Protein AF-A0ABD0VY42-F1 (afdb_monomer_lite)

Radius of gyration: 68.88 Å; chains: 1; bounding box: 170×62×160 Å

Organism: Umbra pygmaea (NCBI:txid75934)

Structure (mmCIF, N/CA/C/O backbone):
data_AF-A0ABD0VY42-F1
#
_entry.id   AF-A0ABD0VY42-F1
#
loop_
_atom_site.group_PDB
_atom_site.id
_atom_site.type_symbol
_atom_site.label_atom_id
_atom_site.label_alt_id
_atom_site.label_comp_id
_atom_site.label_asym_id
_atom_site.label_entity_id
_atom_site.label_seq_id
_atom_site.pdbx_PDB_ins_code
_atom_site.Cartn_x
_atom_site.Cartn_y
_atom_site.Cartn_z
_atom_site.occupancy
_atom_site.B_iso_or_equiv
_atom_site.auth_seq_id
_atom_site.auth_comp_id
_atom_site.auth_asym_id
_atom_site.auth_atom_id
_atom_site.pdbx_PDB_model_num
ATOM 1 N N . MET A 1 1 ? 41.002 2.465 -49.676 1.00 71.06 1 MET A N 1
ATOM 2 C CA . MET A 1 1 ? 42.069 1.548 -50.159 1.00 71.06 1 MET A CA 1
ATOM 3 C C . MET A 1 1 ? 42.309 1.620 -51.666 1.00 71.06 1 MET A C 1
ATOM 5 O O . MET A 1 1 ? 43.438 1.897 -52.040 1.00 71.06 1 MET A O 1
ATOM 9 N N . LYS A 1 2 ? 41.301 1.443 -52.540 1.00 85.81 2 LYS A N 1
ATOM 10 C CA . LYS A 1 2 ? 41.500 1.544 -54.007 1.00 85.81 2 LYS A CA 1
ATOM 11 C C . LYS A 1 2 ? 42.088 2.898 -54.459 1.00 85.81 2 LYS A C 1
ATOM 13 O O . LYS A 1 2 ? 43.056 2.900 -55.206 1.00 85.81 2 LYS A O 1
ATOM 18 N N . LEU A 1 3 ? 41.594 4.008 -53.904 1.00 87.06 3 LEU A N 1
ATOM 19 C CA . LEU A 1 3 ? 42.090 5.372 -54.175 1.00 87.06 3 LEU A CA 1
ATOM 20 C C . LEU A 1 3 ? 43.563 5.592 -53.782 1.00 87.06 3 LEU A C 1
ATOM 22 O O . LEU A 1 3 ? 44.311 6.233 -54.508 1.00 87.06 3 LEU A O 1
ATOM 26 N N . LEU A 1 4 ? 44.017 5.014 -52.664 1.00 86.88 4 LEU A N 1
ATOM 27 C CA . LEU A 1 4 ? 45.419 5.132 -52.236 1.00 86.88 4 LEU A CA 1
ATOM 28 C C . LEU A 1 4 ? 46.366 4.392 -53.194 1.00 86.88 4 LEU A C 1
ATOM 30 O O . LEU A 1 4 ? 47.463 4.870 -53.477 1.00 86.88 4 LEU A O 1
ATOM 34 N N . ASN A 1 5 ? 45.924 3.253 -53.733 1.00 91.12 5 ASN A N 1
ATOM 35 C CA . ASN A 1 5 ? 46.685 2.496 -54.729 1.00 91.12 5 ASN A CA 1
ATOM 36 C C . ASN A 1 5 ? 46.767 3.240 -56.072 1.00 91.12 5 ASN A C 1
ATOM 38 O O . ASN A 1 5 ? 47.802 3.212 -56.742 1.00 91.12 5 ASN A O 1
ATOM 42 N N . GLU A 1 6 ? 45.689 3.921 -56.458 1.00 93.88 6 GLU A N 1
ATOM 43 C CA . GLU A 1 6 ? 45.649 4.781 -57.641 1.00 93.88 6 GLU A CA 1
ATOM 44 C C . GLU A 1 6 ? 46.608 5.969 -57.492 1.00 93.88 6 GLU A C 1
ATOM 46 O O . GLU A 1 6 ? 47.486 6.158 -58.337 1.00 93.88 6 GLU A O 1
ATOM 51 N N . LEU A 1 7 ? 46.547 6.679 -56.359 1.00 94.75 7 LEU A N 1
AT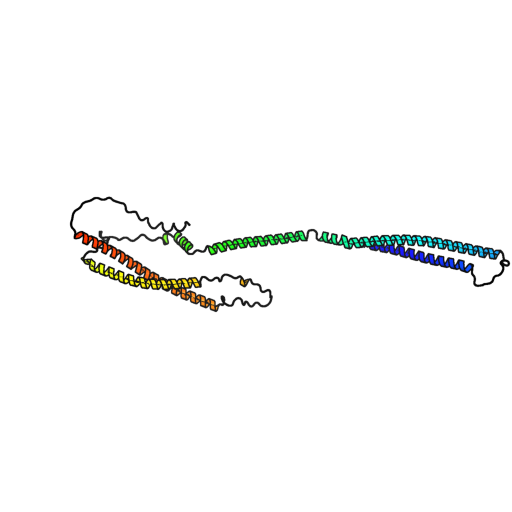OM 52 C CA . LEU A 1 7 ? 47.458 7.780 -56.043 1.00 94.75 7 LEU A CA 1
ATOM 53 C C . LEU A 1 7 ? 48.928 7.343 -56.096 1.00 94.75 7 LEU A C 1
ATOM 55 O O . LEU A 1 7 ? 49.761 8.017 -56.706 1.00 94.75 7 LEU A O 1
ATOM 59 N N . TYR A 1 8 ? 49.242 6.183 -55.513 1.00 95.19 8 TYR A N 1
ATOM 60 C CA . TYR A 1 8 ? 50.589 5.615 -55.544 1.00 95.19 8 TYR A CA 1
ATOM 61 C C . TYR A 1 8 ? 51.077 5.349 -56.979 1.00 95.19 8 TYR A C 1
ATOM 63 O O . TYR A 1 8 ? 52.230 5.633 -57.320 1.00 95.19 8 TYR A O 1
ATOM 71 N N . THR A 1 9 ? 50.194 4.849 -57.845 1.00 95.94 9 THR A N 1
ATOM 72 C CA . THR A 1 9 ? 50.510 4.539 -59.246 1.00 95.94 9 THR A CA 1
ATOM 73 C C . THR A 1 9 ? 50.781 5.807 -60.062 1.00 95.94 9 THR A C 1
ATOM 75 O O . THR A 1 9 ? 51.773 5.877 -60.801 1.00 95.94 9 THR A O 1
ATOM 78 N N . VAL A 1 10 ? 49.949 6.840 -59.899 1.00 96.94 10 VAL A N 1
ATOM 79 C CA . VAL A 1 10 ? 50.108 8.121 -60.606 1.00 96.94 10 VAL A CA 1
ATOM 80 C C . VAL A 1 10 ? 51.355 8.867 -60.114 1.00 96.94 10 VAL A C 1
ATOM 82 O O . VAL A 1 10 ? 52.139 9.361 -60.929 1.00 96.94 10 VAL A O 1
ATOM 85 N N . MET A 1 11 ? 51.622 8.853 -58.804 1.00 97.50 11 MET A N 1
ATOM 86 C CA . MET A 1 11 ? 52.841 9.416 -58.212 1.00 97.50 11 MET A CA 1
ATOM 87 C C . MET A 1 11 ? 54.107 8.768 -58.789 1.00 97.50 11 MET A C 1
ATOM 89 O O . MET A 1 11 ? 55.028 9.464 -59.224 1.00 97.50 11 MET A O 1
ATOM 93 N N . LYS A 1 12 ? 54.155 7.428 -58.846 1.00 97.62 12 LYS A N 1
ATOM 94 C CA . LYS A 1 12 ? 55.300 6.689 -59.405 1.00 97.62 12 LYS A CA 1
ATOM 95 C C . LYS A 1 12 ? 55.549 7.053 -60.870 1.00 97.62 12 LYS A C 1
ATOM 97 O O . LYS A 1 12 ? 56.697 7.225 -61.279 1.00 97.62 12 LYS A O 1
ATOM 102 N N . THR A 1 13 ? 54.477 7.209 -61.643 1.00 97.06 13 THR A N 1
ATOM 103 C CA . THR A 1 13 ? 54.539 7.602 -63.057 1.00 97.06 13 THR A CA 1
ATOM 104 C C . THR A 1 13 ? 55.091 9.020 -63.223 1.00 97.06 13 THR A C 1
ATOM 106 O O . THR A 1 13 ? 55.971 9.249 -64.055 1.00 97.06 13 THR A O 1
ATOM 109 N N . TYR A 1 14 ? 54.643 9.966 -62.392 1.00 98.00 14 TYR A N 1
ATOM 110 C CA . TYR A 1 14 ? 55.202 11.317 -62.355 1.00 98.00 14 TYR A CA 1
ATOM 111 C C . TYR A 1 14 ? 56.699 11.309 -62.015 1.00 98.00 14 TYR A C 1
ATOM 113 O O . TYR A 1 14 ? 57.483 11.918 -62.746 1.00 98.00 14 TYR A O 1
ATOM 121 N N . HIS A 1 15 ? 57.108 10.588 -60.965 1.00 97.81 15 HIS A N 1
ATOM 122 C CA . HIS A 1 15 ? 58.517 10.488 -60.566 1.00 97.81 15 HIS A CA 1
ATOM 123 C C . HIS A 1 15 ? 59.394 9.947 -61.699 1.00 97.81 15 HIS A C 1
ATOM 125 O O . HIS A 1 15 ? 60.425 10.542 -62.006 1.00 97.81 15 HIS A O 1
ATOM 131 N N . MET A 1 16 ? 58.949 8.887 -62.380 1.00 97.50 16 MET A N 1
ATOM 132 C CA . MET A 1 16 ? 59.653 8.316 -63.530 1.00 97.50 16 MET A CA 1
ATOM 133 C C . MET A 1 16 ? 59.877 9.357 -64.640 1.00 97.50 16 MET A C 1
ATOM 135 O O . MET A 1 16 ? 61.019 9.597 -65.038 1.00 97.50 16 MET A O 1
ATOM 139 N N . TYR A 1 17 ? 58.822 10.042 -65.100 1.00 97.44 17 TYR A N 1
ATOM 140 C CA . TYR A 1 17 ? 58.951 11.054 -66.159 1.00 97.44 17 TYR A CA 1
ATOM 141 C C . TYR A 1 17 ? 59.719 12.305 -65.717 1.00 97.44 17 TYR A C 1
ATOM 143 O O . TYR A 1 17 ? 60.380 12.956 -66.535 1.00 97.44 17 TYR A O 1
ATOM 151 N N . HIS A 1 18 ? 59.666 12.654 -64.431 1.00 97.19 18 HIS A N 1
ATOM 152 C CA . HIS A 1 18 ? 60.456 13.749 -63.882 1.00 97.19 18 HIS A CA 1
ATOM 153 C C . HIS A 1 18 ? 61.956 13.425 -63.925 1.00 97.19 18 HIS A C 1
ATOM 155 O O . HIS A 1 18 ? 62.739 14.215 -64.457 1.00 97.19 18 HIS A O 1
ATOM 161 N N . THR A 1 19 ? 62.353 12.225 -63.491 1.00 97.38 19 THR A N 1
ATOM 162 C CA . THR A 1 19 ? 63.737 11.741 -63.602 1.00 97.38 19 THR A CA 1
ATOM 163 C C . THR A 1 19 ? 64.213 11.709 -65.058 1.00 97.38 19 THR A C 1
ATOM 165 O O . THR A 1 19 ? 65.320 12.157 -65.363 1.00 97.38 19 THR A O 1
ATOM 168 N N . GLU A 1 20 ? 63.381 11.244 -65.995 1.00 95.25 20 GLU A N 1
ATOM 169 C CA . GLU A 1 20 ? 63.706 11.265 -67.428 1.00 95.25 20 GLU A CA 1
ATOM 170 C C . GLU A 1 20 ? 63.888 12.683 -67.990 1.00 95.25 20 GLU A C 1
ATOM 172 O O . GLU A 1 20 ? 64.703 12.890 -68.897 1.00 95.25 20 GLU A O 1
ATOM 177 N N . THR A 1 21 ? 63.145 13.663 -67.470 1.00 95.12 21 THR A N 1
ATOM 178 C CA . THR A 1 21 ? 63.278 15.077 -67.846 1.00 95.12 21 THR A CA 1
ATOM 179 C C . THR A 1 21 ? 64.597 15.653 -67.347 1.00 95.12 21 THR A C 1
ATOM 181 O O . THR A 1 21 ? 65.327 16.240 -68.146 1.00 95.12 21 THR A O 1
ATOM 184 N N . LEU A 1 22 ? 64.951 15.414 -66.078 1.00 95.31 22 LEU A N 1
ATOM 185 C CA . LEU A 1 22 ? 66.235 15.832 -65.499 1.00 95.31 22 LEU A CA 1
ATOM 186 C C . LEU A 1 22 ? 67.416 15.233 -66.275 1.00 95.31 22 LEU A C 1
ATOM 188 O O . LEU A 1 22 ? 68.349 15.937 -66.656 1.00 95.31 22 LEU A O 1
ATOM 192 N N . ASN A 1 23 ? 67.338 13.944 -66.615 1.00 93.88 23 ASN A N 1
ATOM 193 C CA . ASN A 1 23 ? 68.364 13.265 -67.407 1.00 93.88 23 ASN A CA 1
ATOM 194 C C . ASN A 1 23 ? 68.508 13.845 -68.826 1.00 93.88 23 ASN A C 1
ATOM 196 O O . ASN A 1 23 ? 69.620 13.930 -69.358 1.00 93.88 23 ASN A O 1
ATOM 200 N N . ALA A 1 24 ? 67.398 14.217 -69.472 1.00 92.75 24 ALA A N 1
ATOM 201 C CA . ALA A 1 24 ? 67.421 14.862 -70.783 1.00 92.75 24 ALA A CA 1
ATOM 202 C C . ALA A 1 24 ? 67.972 16.296 -70.706 1.00 92.75 24 ALA A C 1
ATOM 204 O O . ALA A 1 24 ? 68.718 16.702 -71.599 1.00 92.75 24 ALA A O 1
ATOM 205 N N . GLU A 1 25 ? 67.661 17.025 -69.631 1.00 93.62 25 GLU A N 1
ATOM 206 C CA . GLU A 1 25 ? 68.179 18.369 -69.367 1.00 93.62 25 GLU A CA 1
ATOM 207 C C . GLU A 1 25 ? 69.699 18.364 -69.193 1.00 93.62 25 GLU A C 1
ATOM 209 O O . GLU A 1 25 ? 70.391 19.139 -69.852 1.00 93.62 25 GLU A O 1
ATOM 214 N N . THR A 1 26 ? 70.239 17.447 -68.384 1.00 93.38 26 THR A N 1
ATOM 215 C CA . THR A 1 26 ? 71.692 17.306 -68.189 1.00 93.38 26 THR A CA 1
ATOM 216 C C . THR A 1 26 ? 72.403 17.041 -69.516 1.00 93.38 26 THR A C 1
ATOM 218 O O . THR A 1 26 ? 73.345 17.749 -69.869 1.00 93.38 26 THR A O 1
ATOM 221 N N . LYS A 1 27 ? 71.887 16.106 -70.329 1.00 92.44 27 LYS A N 1
ATOM 222 C CA . LYS A 1 27 ? 72.446 15.797 -71.659 1.00 92.44 27 LYS A CA 1
ATOM 223 C C . LYS A 1 27 ? 72.374 16.984 -72.621 1.00 92.44 27 LYS A C 1
ATOM 225 O O . LYS A 1 27 ? 73.264 17.131 -73.466 1.00 92.44 27 LYS A O 1
ATOM 230 N N . LEU A 1 28 ? 71.315 17.793 -72.548 1.00 89.81 28 LEU A N 1
ATOM 231 C CA . LEU A 1 28 ? 71.188 19.019 -73.333 1.00 89.81 28 LEU A CA 1
ATOM 232 C C . LEU A 1 28 ? 72.232 20.049 -72.889 1.00 89.81 28 LEU A C 1
ATOM 234 O O . LEU A 1 28 ? 72.997 20.507 -73.733 1.00 89.81 28 LEU A O 1
ATOM 238 N N . ARG A 1 29 ? 72.349 20.318 -71.582 1.00 90.19 29 ARG A N 1
ATOM 239 C CA . ARG A 1 29 ? 73.359 21.231 -71.017 1.00 90.19 29 ARG A CA 1
ATOM 240 C C . ARG A 1 29 ? 74.788 20.809 -71.376 1.00 90.19 29 ARG A C 1
ATOM 242 O O . ARG A 1 29 ? 75.610 21.656 -71.718 1.00 90.19 29 ARG A O 1
ATOM 249 N N . ASP A 1 30 ? 75.087 19.509 -71.358 1.00 87.38 30 ASP A N 1
ATOM 250 C CA . ASP A 1 30 ? 76.385 18.978 -71.797 1.00 87.38 30 ASP A CA 1
ATOM 251 C C . ASP A 1 30 ? 76.646 19.243 -73.290 1.00 87.38 30 ASP A C 1
ATOM 253 O O . ASP A 1 30 ? 77.760 19.603 -73.672 1.00 87.38 30 ASP A O 1
ATOM 257 N N . ALA A 1 31 ? 75.625 19.099 -74.145 1.00 83.56 31 ALA A N 1
ATOM 258 C CA . ALA A 1 31 ? 75.740 19.405 -75.575 1.00 83.56 31 ALA A CA 1
ATOM 259 C C . ALA A 1 31 ? 75.961 20.901 -75.822 1.00 83.56 31 ALA A C 1
ATOM 261 O O . ALA A 1 31 ? 76.733 21.278 -76.700 1.00 83.56 31 ALA A O 1
ATOM 262 N N . GLU A 1 32 ? 75.296 21.752 -75.041 1.00 83.06 32 GLU A N 1
ATOM 263 C CA . GLU A 1 32 ? 75.443 23.206 -75.112 1.00 83.06 32 GLU A CA 1
ATOM 264 C C . GLU A 1 32 ? 76.847 23.651 -74.695 1.00 83.06 32 GLU A C 1
ATOM 266 O O . GLU A 1 32 ? 77.449 24.483 -75.376 1.00 83.06 32 GLU A O 1
ATOM 271 N N . ARG A 1 33 ? 77.422 23.021 -73.660 1.00 81.56 33 ARG A N 1
ATOM 272 C CA . ARG A 1 33 ? 78.822 23.234 -73.261 1.00 81.56 33 ARG A CA 1
ATOM 273 C C . ARG A 1 33 ? 79.814 22.814 -74.352 1.00 81.56 33 ARG A C 1
ATOM 275 O O . ARG A 1 33 ? 80.739 23.568 -74.635 1.00 81.56 33 ARG A O 1
ATOM 282 N N . GLN A 1 34 ? 79.606 21.676 -75.019 1.00 69.56 34 GLN A N 1
ATOM 283 C CA . GLN A 1 34 ? 80.477 21.223 -76.121 1.00 69.56 34 GLN A CA 1
ATOM 284 C C . GLN A 1 34 ? 80.469 22.181 -77.328 1.00 69.56 34 GLN A C 1
ATOM 286 O O . GLN A 1 34 ? 81.510 22.405 -77.944 1.00 69.56 34 GLN A O 1
ATOM 291 N N . VAL A 1 35 ? 79.322 22.800 -77.636 1.00 61.81 35 VAL A N 1
ATOM 292 C CA . VAL A 1 35 ? 79.214 23.830 -78.689 1.00 61.81 35 VAL A CA 1
ATOM 293 C C . VAL A 1 35 ? 79.917 25.137 -78.281 1.00 61.81 35 VAL A C 1
ATOM 295 O O . VAL A 1 35 ? 80.512 25.794 -79.135 1.00 61.81 35 VAL A O 1
ATOM 298 N N . GLY A 1 36 ? 79.902 25.494 -76.990 1.00 55.00 36 GLY A N 1
ATOM 299 C CA . GLY A 1 36 ? 80.633 26.647 -76.446 1.00 55.00 36 GLY A CA 1
ATOM 300 C C . GLY A 1 36 ? 82.158 26.492 -76.511 1.00 55.00 36 GLY A C 1
ATOM 301 O O . GLY A 1 36 ? 82.846 27.395 -76.979 1.00 55.00 36 GLY A O 1
ATOM 302 N N . VAL A 1 37 ? 82.689 25.318 -76.149 1.00 52.44 37 VAL A N 1
ATOM 303 C CA . VAL A 1 37 ? 84.142 25.036 -76.164 1.00 52.44 37 VAL A CA 1
ATOM 304 C C . VAL A 1 37 ? 84.723 25.021 -77.589 1.00 52.44 37 VAL A C 1
ATOM 306 O O . VAL A 1 37 ? 85.859 25.434 -77.795 1.00 52.44 37 VAL A O 1
ATOM 309 N N . GLY A 1 38 ? 83.940 24.652 -78.612 1.00 49.38 38 GLY A N 1
ATOM 310 C CA . GLY A 1 38 ? 84.372 24.732 -80.019 1.00 49.38 38 GLY A CA 1
ATOM 311 C C . GLY A 1 38 ? 84.580 26.161 -80.553 1.00 49.38 38 GLY A C 1
ATOM 312 O O . GLY A 1 38 ? 85.242 26.337 -81.582 1.00 49.38 38 GLY A O 1
ATOM 313 N N . ARG A 1 39 ? 84.030 27.172 -79.863 1.00 46.53 39 ARG A N 1
ATOM 314 C CA . ARG A 1 39 ? 84.224 28.602 -80.156 1.00 46.53 39 ARG A CA 1
ATOM 315 C C . ARG A 1 39 ? 85.360 29.237 -79.351 1.00 46.53 39 ARG A C 1
ATOM 317 O O . ARG A 1 39 ? 85.929 30.215 -79.819 1.00 46.53 39 ARG A O 1
ATOM 324 N N . THR A 1 40 ? 85.713 28.678 -78.198 1.00 41.84 40 THR A N 1
ATOM 325 C CA . THR A 1 40 ? 86.766 29.189 -77.310 1.00 41.84 40 THR A CA 1
ATOM 326 C C . THR A 1 40 ? 87.685 28.045 -76.880 1.00 41.84 40 THR A C 1
ATOM 328 O O . THR A 1 40 ? 87.543 27.494 -75.789 1.00 41.84 40 THR A O 1
ATOM 331 N N . GLY A 1 41 ? 88.614 27.660 -77.756 1.00 34.50 41 GLY A N 1
ATOM 332 C CA . GLY A 1 41 ? 89.787 26.885 -77.345 1.00 34.50 41 GLY A CA 1
ATOM 333 C C . GLY A 1 41 ? 90.756 27.769 -76.540 1.00 34.50 41 GLY A C 1
ATOM 334 O O . GLY A 1 41 ? 90.778 28.983 -76.758 1.00 34.50 41 GLY A O 1
ATOM 335 N N . PRO A 1 42 ? 91.541 27.200 -75.608 1.00 41.03 42 PRO A N 1
ATOM 336 C CA . PRO A 1 42 ? 92.463 27.943 -74.757 1.00 41.03 42 PRO A CA 1
ATOM 337 C C . PRO A 1 42 ? 93.686 28.362 -75.579 1.00 41.03 42 PRO A C 1
ATOM 339 O O . PRO A 1 42 ? 94.608 27.587 -75.804 1.00 41.03 42 PRO A O 1
ATOM 342 N N . GLY A 1 43 ? 93.654 29.588 -76.079 1.00 36.44 43 GLY A N 1
ATOM 343 C CA . GLY A 1 43 ? 94.730 30.170 -76.868 1.00 36.44 43 GLY A CA 1
ATOM 344 C C . GLY A 1 43 ? 94.294 31.532 -77.372 1.00 36.44 43 GLY A C 1
ATOM 345 O O . GLY A 1 43 ? 93.802 31.657 -78.489 1.00 36.44 43 GLY A O 1
ATOM 346 N N . GLY A 1 44 ? 94.416 32.547 -76.515 1.00 42.09 44 GLY A N 1
ATOM 347 C CA . GLY A 1 44 ? 94.345 33.938 -76.942 1.00 42.09 44 GLY A CA 1
ATOM 348 C C . GLY A 1 44 ? 95.483 34.199 -77.923 1.00 42.09 44 GLY A C 1
ATOM 349 O O . GLY A 1 44 ? 96.633 34.315 -77.522 1.00 42.09 44 GLY A O 1
ATOM 350 N N . GLY A 1 45 ? 95.157 34.228 -79.208 1.00 33.72 45 GLY A N 1
ATOM 351 C CA . GLY A 1 45 ? 96.093 34.483 -80.291 1.00 33.72 45 GLY A CA 1
ATOM 352 C C . GLY A 1 45 ? 95.298 34.842 -81.533 1.00 33.72 45 GLY A C 1
ATOM 353 O O . GLY A 1 45 ? 94.665 33.988 -82.150 1.00 33.72 45 GLY A O 1
ATOM 354 N N . VAL A 1 46 ? 95.268 36.132 -81.849 1.00 50.09 46 VAL A N 1
ATOM 355 C CA . VAL A 1 46 ? 94.722 36.652 -83.099 1.00 50.09 46 VAL A CA 1
ATOM 356 C C . VAL A 1 46 ? 95.705 36.244 -84.197 1.00 50.09 46 VAL A C 1
ATOM 358 O O . VAL A 1 46 ? 96.718 36.909 -84.376 1.00 50.09 46 VAL A O 1
ATOM 361 N N . GLU A 1 47 ? 95.446 35.139 -84.900 1.00 38.56 47 GLU A N 1
ATOM 362 C CA . GLU A 1 47 ? 96.190 34.780 -86.115 1.00 38.56 47 GLU A CA 1
ATOM 363 C C . GLU A 1 47 ? 95.273 34.746 -87.347 1.00 38.56 47 GLU A C 1
ATOM 365 O O . GLU A 1 47 ? 94.108 34.336 -87.255 1.00 38.56 47 GLU A O 1
ATOM 370 N N . PRO A 1 48 ? 95.760 35.229 -88.505 1.00 44.22 48 PRO A N 1
ATOM 371 C CA . PRO A 1 48 ? 94.908 35.603 -89.614 1.00 44.22 48 PRO A CA 1
ATOM 372 C C . PRO A 1 48 ? 94.295 34.392 -90.315 1.00 44.22 48 PRO A C 1
ATOM 374 O O . PRO A 1 48 ? 94.908 33.353 -90.549 1.00 44.22 48 PRO A O 1
ATOM 377 N N . LEU A 1 49 ? 93.047 34.591 -90.726 1.00 53.22 49 LEU A N 1
ATOM 378 C CA . LEU A 1 49 ? 92.145 33.655 -91.390 1.00 53.22 49 LEU A CA 1
ATOM 379 C C . LEU A 1 49 ? 92.594 33.270 -92.824 1.00 53.22 49 LEU A C 1
ATOM 381 O O . LEU A 1 49 ? 91.747 33.113 -93.698 1.00 53.22 49 LEU A O 1
ATOM 385 N N . PHE A 1 50 ? 93.888 33.096 -93.108 1.00 44.19 50 PHE A N 1
ATOM 386 C CA . PHE A 1 50 ? 94.415 32.902 -94.472 1.00 44.19 50 PHE A CA 1
ATOM 387 C C . PHE A 1 50 ? 95.477 31.791 -94.637 1.00 44.19 50 PHE A C 1
ATOM 389 O O . PHE A 1 50 ? 96.177 31.780 -95.642 1.00 44.19 50 PHE A O 1
ATOM 396 N N . GLY A 1 51 ? 95.561 30.813 -93.720 1.00 50.44 51 GLY A N 1
ATOM 397 C CA . GLY A 1 51 ? 96.580 29.740 -93.785 1.00 50.44 51 GLY A CA 1
ATOM 398 C C . GLY A 1 51 ? 96.123 28.277 -93.633 1.00 50.44 51 GLY A C 1
ATOM 399 O O . GLY A 1 51 ? 96.971 27.403 -93.520 1.00 50.44 51 GLY A O 1
ATOM 400 N N . MET A 1 52 ? 94.822 27.959 -93.618 1.00 47.28 52 MET A N 1
ATOM 401 C CA . MET A 1 52 ? 94.340 26.563 -93.483 1.00 47.28 52 MET A CA 1
ATOM 402 C C . MET A 1 52 ? 93.955 25.955 -94.837 1.00 47.28 52 MET A C 1
ATOM 404 O O . MET A 1 52 ? 93.272 26.613 -95.627 1.00 47.28 52 MET A O 1
ATOM 408 N N . ARG A 1 53 ? 94.309 24.679 -95.078 1.00 53.25 53 ARG A N 1
ATOM 409 C CA . ARG A 1 53 ? 93.837 23.925 -96.257 1.00 53.25 53 ARG A CA 1
ATOM 410 C C . ARG A 1 53 ? 92.304 23.893 -96.272 1.00 53.25 53 ARG A C 1
ATOM 412 O O . ARG A 1 53 ? 91.655 23.707 -95.242 1.00 53.25 53 ARG A O 1
ATOM 419 N N . ILE A 1 54 ? 91.720 24.069 -97.458 1.00 57.44 54 ILE A N 1
ATOM 420 C CA . ILE A 1 54 ? 90.265 24.168 -97.690 1.00 57.44 54 ILE A CA 1
ATOM 421 C C . ILE A 1 54 ? 89.497 22.970 -97.089 1.00 57.44 54 ILE A C 1
ATOM 423 O O . ILE A 1 54 ? 88.393 23.139 -96.564 1.00 57.44 54 ILE A O 1
ATOM 427 N N . GLU A 1 55 ? 90.108 21.784 -97.073 1.00 52.41 55 GLU A N 1
ATOM 428 C CA . GLU A 1 55 ? 89.550 20.549 -96.501 1.00 52.41 55 GLU A CA 1
ATOM 429 C C . GLU A 1 55 ? 89.317 20.629 -94.980 1.00 52.41 55 GLU A C 1
ATOM 431 O O . GLU A 1 55 ? 88.283 20.178 -94.480 1.00 52.41 55 GLU A O 1
ATOM 436 N N . GLU A 1 56 ? 90.200 21.306 -94.243 1.00 52.44 56 GLU A N 1
ATOM 437 C CA . GLU A 1 56 ? 90.151 21.416 -92.779 1.00 52.44 56 GLU A CA 1
ATOM 438 C C . GLU A 1 56 ? 89.059 22.404 -92.316 1.00 52.44 56 GLU A C 1
ATOM 440 O O . GLU A 1 56 ? 88.351 22.178 -91.327 1.00 52.44 56 GLU A O 1
ATOM 445 N N . ARG A 1 57 ? 88.812 23.468 -93.103 1.00 56.88 57 ARG A N 1
ATOM 446 C CA . ARG A 1 57 ? 87.653 24.368 -92.918 1.00 56.88 57 ARG A CA 1
ATOM 447 C C . ARG A 1 57 ? 86.326 23.655 -93.151 1.00 56.88 57 ARG A C 1
ATOM 449 O O . ARG A 1 57 ? 85.367 23.881 -92.407 1.00 56.88 57 ARG A O 1
ATOM 456 N N . HIS A 1 58 ? 86.258 22.792 -94.165 1.00 61.00 58 HIS A N 1
ATOM 457 C CA . HIS A 1 58 ? 85.061 22.004 -94.455 1.00 61.00 58 HIS A CA 1
ATOM 458 C C . HIS A 1 58 ? 84.767 20.976 -93.351 1.00 61.00 58 HIS A C 1
ATOM 460 O O . HIS A 1 58 ? 83.607 20.836 -92.949 1.00 61.00 58 HIS A O 1
ATOM 466 N N . GLN A 1 59 ? 85.789 20.324 -92.787 1.00 60.59 59 GLN A N 1
ATOM 467 C CA . GLN A 1 59 ? 85.635 19.412 -91.647 1.00 60.59 59 GLN A CA 1
ATOM 468 C C . GLN A 1 59 ? 85.169 20.128 -90.373 1.00 60.59 59 GLN A C 1
ATOM 470 O O . GLN A 1 59 ? 84.220 19.664 -89.735 1.00 60.59 59 GLN A O 1
ATOM 475 N N . ARG A 1 60 ? 85.734 21.299 -90.043 1.00 61.28 60 ARG A N 1
ATOM 476 C CA . ARG A 1 60 ? 85.309 22.091 -88.873 1.00 61.28 60 ARG A CA 1
ATOM 477 C C . ARG A 1 60 ? 83.860 22.592 -89.007 1.00 61.28 60 ARG A C 1
ATOM 479 O O . ARG A 1 60 ? 83.102 22.541 -88.038 1.00 61.28 60 ARG A O 1
ATOM 486 N N . ARG A 1 61 ? 83.428 22.972 -90.219 1.00 62.47 61 ARG A N 1
ATOM 487 C CA . ARG A 1 61 ? 82.034 23.361 -90.527 1.00 62.47 61 ARG A CA 1
ATOM 488 C C . ARG A 1 61 ? 81.054 22.181 -90.449 1.00 62.47 61 ARG A C 1
ATOM 490 O O . ARG A 1 61 ? 79.955 22.330 -89.918 1.00 62.47 61 ARG A O 1
ATOM 497 N N . ASN A 1 62 ? 81.450 20.997 -90.920 1.00 70.69 62 ASN A N 1
ATOM 498 C CA . ASN A 1 62 ? 80.634 19.781 -90.829 1.00 70.69 62 ASN A CA 1
ATOM 499 C C . ASN A 1 62 ? 80.509 19.269 -89.383 1.00 70.69 62 ASN A C 1
ATOM 501 O O . ASN A 1 62 ? 79.423 18.847 -88.980 1.00 70.69 62 ASN A O 1
ATOM 505 N N . ALA A 1 63 ? 81.576 19.356 -88.580 1.00 70.94 63 ALA A N 1
ATOM 506 C CA . ALA A 1 63 ? 81.547 19.033 -87.154 1.00 70.94 63 ALA A CA 1
ATOM 507 C C . ALA A 1 63 ? 80.630 19.988 -86.371 1.00 70.94 63 ALA A C 1
ATOM 509 O O . ALA A 1 63 ? 79.791 19.523 -85.602 1.00 70.94 63 ALA A O 1
ATOM 510 N N . ALA A 1 64 ? 80.703 21.300 -86.632 1.00 72.31 64 ALA A N 1
ATOM 511 C CA . ALA A 1 64 ? 79.798 22.290 -86.044 1.00 72.31 64 ALA A CA 1
ATOM 512 C C . ALA A 1 64 ? 78.325 22.011 -86.395 1.00 72.31 64 ALA A C 1
ATOM 514 O O . ALA A 1 64 ? 77.489 21.925 -85.498 1.00 72.31 64 ALA A O 1
ATOM 515 N N . ARG A 1 65 ? 78.019 21.740 -87.674 1.00 77.50 65 ARG A N 1
ATOM 516 C CA . ARG A 1 65 ? 76.662 21.380 -88.126 1.00 77.50 65 ARG A CA 1
ATOM 517 C C . ARG A 1 65 ? 76.159 20.073 -87.496 1.00 77.50 65 ARG A C 1
ATOM 519 O O . ARG A 1 65 ? 74.975 19.941 -87.188 1.00 77.50 65 ARG A O 1
ATOM 526 N N . LYS A 1 66 ? 77.047 19.095 -87.273 1.00 80.50 66 LYS A N 1
ATOM 527 C CA . LYS A 1 66 ? 76.724 17.832 -86.585 1.00 80.50 66 LYS A CA 1
ATOM 528 C C . LYS A 1 66 ? 76.455 18.048 -85.091 1.00 80.50 66 LYS A C 1
ATOM 530 O O . LYS A 1 66 ? 75.510 17.457 -84.568 1.00 80.50 66 LYS A O 1
ATOM 535 N N . MET A 1 67 ? 77.238 18.895 -84.420 1.00 76.44 67 MET A N 1
ATOM 536 C CA . MET A 1 67 ? 77.027 19.264 -83.014 1.00 76.44 67 MET A CA 1
ATOM 537 C C . MET A 1 67 ? 75.733 20.062 -82.824 1.00 76.44 67 MET A C 1
ATOM 539 O O . MET A 1 67 ? 74.970 19.776 -81.905 1.00 76.44 67 MET A O 1
ATOM 543 N N . GLU A 1 68 ? 75.425 20.987 -83.731 1.00 79.69 68 GLU A N 1
ATOM 544 C CA . GLU A 1 68 ? 74.176 21.752 -83.729 1.00 79.69 68 GLU A CA 1
ATOM 545 C C . GLU A 1 68 ? 72.951 20.851 -83.948 1.00 79.69 68 GLU A C 1
ATOM 547 O O . GLU A 1 68 ? 72.002 20.894 -83.168 1.00 79.69 68 GLU A O 1
ATOM 552 N N . LYS A 1 69 ? 73.009 19.923 -84.916 1.00 84.88 69 LYS A N 1
ATOM 553 C CA . LYS A 1 69 ? 71.955 18.911 -85.113 1.00 84.88 69 LYS A CA 1
ATOM 554 C C . LYS A 1 69 ? 71.785 18.002 -83.887 1.00 84.88 69 LYS A C 1
ATOM 556 O O . LYS A 1 69 ? 70.668 17.602 -83.561 1.00 84.88 69 LYS A O 1
ATOM 561 N N . MET A 1 70 ? 72.877 17.664 -83.195 1.00 85.19 70 MET A N 1
ATOM 562 C CA . MET A 1 70 ? 72.826 16.885 -81.954 1.00 85.19 70 MET A CA 1
ATOM 563 C C . MET A 1 70 ? 72.190 17.682 -80.806 1.00 85.19 70 MET A C 1
ATOM 565 O O . MET A 1 70 ? 71.378 17.121 -80.066 1.00 85.19 70 MET A O 1
ATOM 569 N N . ARG A 1 71 ? 72.517 18.973 -80.678 1.00 85.38 71 ARG A N 1
ATOM 570 C CA . ARG A 1 71 ? 71.902 19.892 -79.712 1.00 85.38 71 ARG A CA 1
ATOM 571 C C . ARG A 1 71 ? 70.401 20.010 -79.957 1.00 85.38 71 ARG A C 1
ATOM 573 O O . ARG A 1 71 ? 69.638 19.782 -79.026 1.00 85.38 71 ARG A O 1
ATOM 580 N N . GLU A 1 72 ? 69.976 20.265 -81.192 1.00 88.25 72 GLU A N 1
ATOM 581 C CA . GLU A 1 72 ? 68.552 20.363 -81.540 1.00 88.25 72 GLU A CA 1
ATOM 582 C C . GLU A 1 72 ? 67.800 19.052 -81.268 1.00 88.25 72 GLU A C 1
ATOM 584 O O . GLU A 1 72 ? 66.726 19.062 -80.668 1.00 88.25 72 GLU A O 1
ATOM 589 N N . LYS A 1 73 ? 68.400 17.889 -81.562 1.00 91.75 73 LYS A N 1
ATOM 590 C CA . LYS A 1 73 ? 67.809 16.588 -81.197 1.00 91.75 73 LYS A CA 1
ATOM 591 C C . LYS A 1 73 ? 67.649 16.417 -79.679 1.00 91.75 73 LYS A C 1
ATOM 593 O O . LYS A 1 73 ? 66.634 15.893 -79.221 1.00 91.75 73 LYS A O 1
ATOM 598 N N . ARG A 1 74 ? 68.641 16.836 -78.884 1.00 91.50 74 ARG A N 1
ATOM 599 C CA . ARG A 1 74 ? 68.567 16.782 -77.410 1.00 91.50 74 ARG A CA 1
ATOM 600 C C . ARG A 1 74 ? 67.565 17.795 -76.855 1.00 91.50 74 ARG A C 1
ATOM 602 O O . ARG A 1 74 ? 66.868 17.471 -75.899 1.00 91.50 74 ARG A O 1
ATOM 609 N N . LYS A 1 75 ? 67.435 18.962 -77.489 1.00 91.69 75 LYS A N 1
ATOM 610 C CA . LYS A 1 75 ? 66.458 20.003 -77.151 1.00 91.69 75 LYS A CA 1
ATOM 611 C C . LYS A 1 75 ? 65.029 19.529 -77.403 1.00 91.69 75 LYS A C 1
ATOM 613 O O . LYS A 1 75 ? 64.192 19.649 -76.513 1.00 91.69 75 LYS A O 1
ATOM 618 N N . ALA A 1 76 ? 64.774 18.904 -78.553 1.00 93.25 76 ALA A N 1
ATOM 619 C CA . ALA A 1 76 ? 63.486 18.286 -78.863 1.00 93.25 76 ALA A CA 1
ATOM 620 C C . ALA A 1 76 ? 63.119 17.191 -77.845 1.00 93.25 76 ALA A C 1
ATOM 622 O O . ALA A 1 76 ? 62.019 17.207 -77.297 1.00 93.25 76 ALA A O 1
ATOM 623 N N . LYS A 1 77 ? 64.067 16.300 -77.508 1.00 94.00 77 LYS A N 1
ATOM 624 C CA . LYS A 1 77 ? 63.850 15.243 -76.504 1.00 94.00 77 LYS A CA 1
ATOM 625 C C . LYS A 1 77 ? 63.592 15.799 -75.097 1.00 94.00 77 LYS A C 1
ATOM 627 O O . LYS A 1 77 ? 62.722 15.294 -74.395 1.00 94.00 77 LYS A O 1
ATOM 632 N N . TYR A 1 78 ? 64.318 16.839 -74.684 1.00 94.25 78 TYR A N 1
ATOM 633 C CA . TYR A 1 78 ? 64.043 17.537 -73.425 1.00 94.25 78 TYR A CA 1
ATOM 634 C C . TYR A 1 78 ? 62.640 18.158 -73.417 1.00 94.25 78 TYR A C 1
ATOM 636 O O . TYR A 1 78 ? 61.912 17.973 -72.448 1.00 94.25 78 TYR A O 1
ATOM 644 N N . SER A 1 79 ? 62.231 18.831 -74.498 1.00 95.06 79 SER A N 1
ATOM 645 C CA . SER A 1 79 ? 60.891 19.423 -74.611 1.00 95.06 79 SER A CA 1
ATOM 646 C C . SER A 1 79 ? 59.781 18.368 -74.527 1.00 95.06 79 SER A C 1
ATOM 648 O O . SER A 1 79 ? 58.784 18.581 -73.840 1.00 95.06 79 SER A O 1
ATOM 650 N N . GLU A 1 80 ? 59.958 17.216 -75.180 1.00 95.06 80 GLU A N 1
ATOM 651 C CA . GLU A 1 80 ? 59.006 16.099 -75.127 1.00 95.06 80 GLU A CA 1
ATOM 652 C C . GLU A 1 80 ? 58.901 15.512 -73.710 1.00 95.06 80 GLU A C 1
ATOM 654 O O . GLU A 1 80 ? 57.798 15.366 -73.179 1.00 95.06 80 GLU A O 1
ATOM 659 N N . ASN A 1 81 ? 60.041 15.236 -73.066 1.00 95.38 81 ASN A N 1
ATOM 660 C CA . ASN A 1 81 ? 60.077 14.717 -71.698 1.00 95.38 81 ASN A CA 1
ATOM 661 C C . ASN A 1 81 ? 59.480 15.720 -70.702 1.00 95.38 81 ASN A C 1
ATOM 663 O O . ASN A 1 81 ? 58.666 15.337 -69.863 1.00 95.38 81 ASN A O 1
ATOM 667 N N . LYS A 1 82 ? 59.794 17.014 -70.848 1.00 95.94 82 LYS A N 1
ATOM 668 C CA . LYS A 1 82 ? 59.228 18.089 -70.026 1.00 95.94 82 LYS A CA 1
ATOM 669 C C . LYS A 1 82 ? 57.707 18.152 -70.148 1.00 95.94 82 LYS A C 1
ATOM 671 O O . LYS A 1 82 ? 57.031 18.303 -69.135 1.00 95.94 82 LYS A O 1
ATOM 676 N N . LEU A 1 83 ? 57.160 17.988 -71.355 1.00 96.44 83 LEU A N 1
ATOM 677 C CA . LEU A 1 83 ? 55.712 17.930 -71.562 1.00 96.44 83 LEU A CA 1
ATOM 678 C C . LEU A 1 83 ? 55.089 16.670 -70.937 1.00 96.44 83 LEU A C 1
ATOM 680 O O . LEU A 1 83 ? 54.032 16.770 -70.318 1.00 96.44 83 LEU A O 1
ATOM 684 N N . LYS A 1 84 ? 55.735 15.498 -71.044 1.00 96.94 84 LYS A N 1
ATOM 685 C CA . LYS A 1 84 ? 55.275 14.256 -70.386 1.00 96.94 84 LYS A CA 1
ATOM 686 C C . LYS A 1 84 ? 55.279 14.379 -68.862 1.00 96.94 84 LYS A C 1
ATOM 688 O O . LYS A 1 84 ? 54.284 14.042 -68.226 1.00 96.94 84 LYS A O 1
ATOM 693 N N . SER A 1 85 ? 56.352 14.922 -68.284 1.00 96.88 85 SER A N 1
ATOM 694 C CA . SER A 1 85 ? 56.448 15.182 -66.844 1.00 96.88 85 SER A CA 1
ATOM 695 C C . SER A 1 85 ? 55.406 16.200 -66.383 1.00 96.88 85 SER A C 1
ATOM 697 O O . SER A 1 85 ? 54.781 15.987 -65.349 1.00 96.88 85 SER A O 1
ATOM 699 N N . LEU A 1 86 ? 55.153 17.258 -67.166 1.00 97.38 86 LEU A N 1
ATOM 700 C CA . LEU A 1 86 ? 54.109 18.241 -66.867 1.00 97.38 86 LEU A CA 1
ATOM 701 C C . LEU A 1 86 ? 52.717 17.598 -66.835 1.00 97.38 86 LEU A C 1
ATOM 703 O O . LEU A 1 86 ? 51.979 17.814 -65.879 1.00 97.38 86 LEU A O 1
ATOM 707 N N . LYS A 1 87 ? 52.380 16.781 -67.840 1.00 97.88 87 LYS A N 1
ATOM 708 C CA . LYS A 1 87 ? 51.104 16.051 -67.881 1.00 97.88 87 LYS A CA 1
ATOM 709 C C . LYS A 1 87 ? 50.959 15.113 -66.684 1.00 97.88 87 LYS A C 1
ATOM 711 O O . LYS A 1 87 ? 49.969 15.200 -65.972 1.00 97.88 87 LYS A O 1
ATOM 716 N N . ALA A 1 88 ? 51.970 14.291 -66.403 1.00 97.88 88 ALA A N 1
ATOM 717 C CA . ALA A 1 88 ? 51.928 13.367 -65.270 1.00 97.88 88 ALA A CA 1
ATOM 718 C C . ALA A 1 88 ? 51.881 14.080 -63.908 1.00 97.88 88 ALA A C 1
ATOM 720 O O . ALA A 1 88 ? 51.240 13.588 -62.986 1.00 97.88 88 ALA A O 1
ATOM 721 N N . ARG A 1 89 ? 52.511 15.255 -63.778 1.00 98.00 89 ARG A N 1
ATOM 722 C CA . ARG A 1 89 ? 52.396 16.091 -62.576 1.00 98.00 89 ARG A CA 1
ATOM 723 C C . ARG A 1 89 ? 50.974 16.606 -62.387 1.00 98.00 89 ARG A C 1
ATOM 725 O O . ARG A 1 89 ? 50.479 16.589 -61.268 1.00 98.00 89 ARG A O 1
ATOM 732 N N . ASN A 1 90 ? 50.337 17.070 -63.460 1.00 98.06 90 ASN A N 1
ATOM 733 C CA . ASN A 1 90 ? 48.961 17.552 -63.395 1.00 98.06 90 ASN A CA 1
ATOM 734 C C . ASN A 1 90 ? 48.005 16.417 -63.003 1.00 98.06 90 ASN A C 1
ATOM 736 O O . ASN A 1 90 ? 47.216 16.601 -62.083 1.00 98.06 90 ASN A O 1
ATOM 740 N N . GLU A 1 91 ? 48.143 15.232 -63.607 1.00 97.94 91 GLU A N 1
ATOM 741 C CA . GLU A 1 91 ? 47.367 14.044 -63.214 1.00 97.94 91 GLU A CA 1
ATOM 742 C C . GLU A 1 91 ? 47.599 13.657 -61.749 1.00 97.94 91 GLU A C 1
ATOM 744 O O . GLU A 1 91 ? 46.652 13.336 -61.031 1.00 97.94 91 GLU A O 1
ATOM 749 N N . TYR A 1 92 ? 48.846 13.737 -61.268 1.00 98.19 92 TYR A N 1
ATOM 750 C CA . TYR A 1 92 ? 49.154 13.476 -59.863 1.00 98.19 92 TYR A CA 1
ATOM 751 C C . TYR A 1 92 ? 48.449 14.461 -58.925 1.00 98.19 92 TYR A C 1
ATOM 753 O O . TYR A 1 92 ? 47.825 14.026 -57.962 1.00 98.19 92 TYR A O 1
ATOM 761 N N . LEU A 1 93 ? 48.488 15.764 -59.220 1.00 98.00 93 LEU A N 1
ATOM 762 C CA . LEU A 1 93 ? 47.807 16.780 -58.412 1.00 98.00 93 LEU A CA 1
ATOM 763 C C . LEU A 1 93 ? 46.282 16.587 -58.405 1.00 98.00 93 LEU A C 1
ATOM 765 O O . LEU A 1 93 ? 45.673 16.677 -57.344 1.00 98.00 93 LEU A O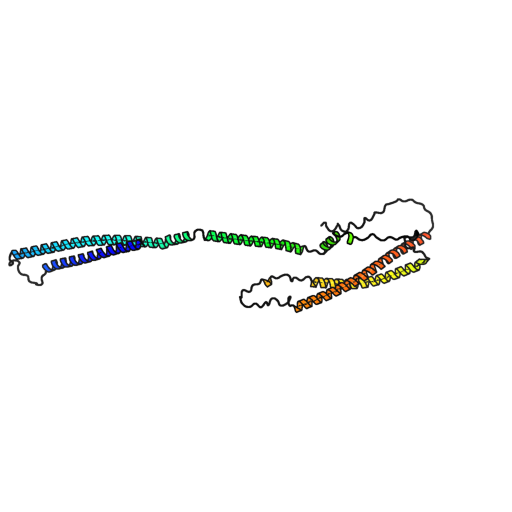 1
ATOM 769 N N . LEU A 1 94 ? 45.679 16.264 -59.555 1.00 97.31 94 LEU A N 1
ATOM 770 C CA . LEU A 1 94 ? 44.244 15.969 -59.652 1.00 97.31 94 LEU A CA 1
ATOM 771 C C . LEU A 1 94 ? 43.863 14.732 -58.826 1.00 97.31 94 LEU A C 1
ATOM 773 O O . LEU A 1 94 ? 42.911 14.771 -58.049 1.00 97.31 94 LEU A O 1
ATOM 777 N N . THR A 1 95 ? 44.640 13.653 -58.948 1.00 97.12 95 THR A N 1
ATOM 778 C CA . THR A 1 95 ? 44.412 12.404 -58.201 1.00 97.12 95 THR A CA 1
ATOM 779 C C . THR A 1 95 ? 44.604 12.611 -56.697 1.00 97.12 95 THR A C 1
ATOM 781 O O . THR A 1 95 ? 43.867 12.046 -55.889 1.00 97.12 95 THR A O 1
ATOM 784 N N . MET A 1 96 ? 45.580 13.435 -56.304 1.00 96.75 96 MET A N 1
ATOM 785 C CA . MET A 1 96 ? 45.844 13.781 -54.908 1.00 96.75 96 MET A CA 1
ATOM 786 C C . MET A 1 96 ? 44.671 14.550 -54.296 1.00 96.75 96 MET A C 1
ATOM 788 O O . MET A 1 96 ? 44.202 14.171 -53.224 1.00 96.75 96 MET A O 1
ATOM 792 N N . GLU A 1 97 ? 44.153 15.564 -54.991 1.00 97.38 97 GLU A N 1
ATOM 793 C CA . GLU A 1 97 ? 43.004 16.342 -54.517 1.00 97.38 97 GLU A CA 1
ATOM 794 C C . GLU A 1 97 ? 41.742 15.474 -54.404 1.00 97.38 97 GLU A C 1
ATOM 796 O O . GLU A 1 97 ? 41.068 15.475 -53.372 1.00 97.38 97 GLU A O 1
ATOM 801 N N . ALA A 1 98 ? 41.473 14.637 -55.413 1.00 96.25 98 ALA A N 1
ATOM 802 C CA . ALA A 1 98 ? 40.367 13.682 -55.374 1.00 96.25 98 ALA A CA 1
ATOM 803 C C . ALA A 1 98 ? 40.499 12.688 -54.205 1.00 96.25 98 ALA A C 1
ATOM 805 O O . ALA A 1 98 ? 39.518 12.402 -53.514 1.00 96.25 98 ALA A O 1
ATOM 806 N N . THR A 1 99 ? 41.713 12.191 -53.941 1.00 97.00 99 THR A N 1
ATOM 807 C CA . THR A 1 99 ? 41.983 11.275 -52.822 1.00 97.00 99 THR A CA 1
ATOM 808 C C . THR A 1 99 ? 41.746 11.957 -51.477 1.00 97.00 99 THR A C 1
ATOM 810 O O . THR A 1 99 ? 41.063 11.382 -50.628 1.00 97.00 99 THR A O 1
ATOM 813 N N . ASN A 1 100 ? 42.249 13.180 -51.288 1.00 96.38 100 ASN A N 1
ATOM 814 C CA . ASN A 1 100 ? 42.040 13.955 -50.062 1.00 96.38 100 ASN A CA 1
ATOM 815 C C . ASN A 1 100 ? 40.549 14.216 -49.812 1.00 96.38 100 ASN A C 1
ATOM 817 O O . ASN A 1 100 ? 40.069 13.991 -48.702 1.00 96.38 100 ASN A O 1
ATOM 821 N N . SER A 1 101 ? 39.803 14.603 -50.851 1.00 97.00 101 SER A N 1
ATOM 822 C CA . SER A 1 101 ? 38.354 14.812 -50.767 1.00 97.00 101 SER A CA 1
ATOM 823 C C . SER A 1 101 ? 37.605 13.531 -50.373 1.00 97.00 101 SER A C 1
ATOM 825 O O . SER A 1 101 ? 36.758 13.558 -49.480 1.00 97.00 101 SER A O 1
ATOM 827 N N . CYS A 1 102 ? 37.962 12.383 -50.959 1.00 96.56 102 CYS A N 1
ATOM 828 C CA . CYS A 1 102 ? 37.352 11.097 -50.608 1.00 96.56 102 CYS A CA 1
ATOM 829 C C . CYS A 1 102 ? 37.659 10.673 -49.166 1.00 96.56 102 CYS A C 1
ATOM 831 O O . CYS A 1 102 ? 36.777 10.169 -48.476 1.00 96.56 102 CYS A O 1
ATOM 833 N N . VAL A 1 103 ? 38.899 10.870 -48.701 1.00 96.12 103 VAL A N 1
ATOM 834 C CA . VAL A 1 103 ? 39.286 10.571 -47.314 1.00 96.12 103 VAL A CA 1
ATOM 835 C C . VAL A 1 103 ? 38.511 11.460 -46.346 1.00 96.12 103 VAL A C 1
ATOM 837 O O . VAL A 1 103 ? 37.951 10.952 -45.377 1.00 96.12 103 VAL A O 1
ATOM 840 N N . PHE A 1 104 ? 38.424 12.761 -46.628 1.00 97.25 104 PHE A N 1
ATOM 841 C CA . PHE A 1 104 ? 37.637 13.693 -45.826 1.00 97.25 104 PHE A CA 1
ATOM 842 C C . PHE A 1 104 ? 36.169 13.264 -45.760 1.00 97.25 104 PHE A C 1
ATOM 844 O O . PHE A 1 104 ? 35.632 13.099 -44.668 1.00 97.25 104 PHE A O 1
ATOM 851 N N . LYS A 1 105 ? 35.536 13.000 -46.911 1.00 97.50 105 LYS A N 1
ATOM 852 C CA . LYS A 1 105 ? 34.139 12.553 -46.965 1.00 97.50 105 LYS A CA 1
ATOM 853 C C . LYS A 1 105 ? 33.915 11.271 -46.164 1.00 97.50 105 LYS A C 1
ATOM 855 O O . LYS A 1 105 ? 32.949 11.209 -45.410 1.00 97.50 105 LYS A O 1
ATOM 860 N N . TYR A 1 106 ? 34.811 10.291 -46.277 1.00 96.94 106 TYR A N 1
ATOM 861 C CA . TYR A 1 106 ? 34.687 9.038 -45.537 1.00 96.94 106 TYR A CA 1
ATOM 862 C C . TYR A 1 106 ? 34.658 9.263 -44.020 1.00 96.94 106 TYR A C 1
ATOM 864 O O . TYR A 1 106 ? 33.778 8.752 -43.337 1.00 96.94 106 TYR A O 1
ATOM 872 N N . TYR A 1 107 ? 35.599 10.044 -43.484 1.00 96.94 107 TYR A N 1
ATOM 873 C CA . TYR A 1 107 ? 35.700 10.241 -42.035 1.00 96.94 107 TYR A CA 1
ATOM 874 C C . TYR A 1 107 ? 34.677 11.230 -41.473 1.00 96.94 107 TYR A C 1
ATOM 876 O O . TYR A 1 107 ? 34.262 11.075 -40.329 1.00 96.94 107 TYR A O 1
ATOM 884 N N . ILE A 1 108 ? 34.292 12.246 -42.247 1.00 98.12 108 ILE A N 1
ATOM 885 C CA . ILE A 1 108 ? 33.423 13.329 -41.770 1.00 98.12 108 ILE A CA 1
ATOM 886 C C . ILE A 1 108 ? 31.943 13.055 -42.042 1.00 98.12 108 ILE A C 1
ATOM 888 O O . ILE A 1 108 ? 31.104 13.501 -41.266 1.00 98.12 108 ILE A O 1
ATOM 892 N N . HIS A 1 109 ? 31.615 12.335 -43.115 1.00 97.56 109 HIS A N 1
ATOM 893 C CA . HIS A 1 109 ? 30.229 12.089 -43.518 1.00 97.56 109 HIS A CA 1
ATOM 894 C C . HIS A 1 109 ? 29.879 10.603 -43.482 1.00 97.56 109 HIS A C 1
ATOM 896 O O . HIS A 1 109 ? 28.968 10.213 -42.762 1.00 97.56 109 HIS A O 1
ATOM 902 N N . ASP A 1 110 ? 30.634 9.761 -44.194 1.00 9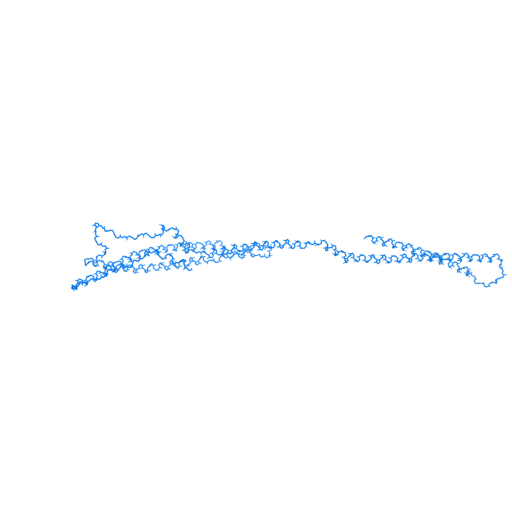8.19 110 ASP A N 1
ATOM 903 C CA . ASP A 1 110 ? 30.223 8.363 -44.367 1.00 98.19 110 ASP A CA 1
ATOM 904 C C . ASP A 1 110 ? 30.303 7.574 -43.048 1.00 98.19 110 ASP A C 1
ATOM 906 O O . ASP A 1 110 ? 29.468 6.713 -42.792 1.00 98.19 110 ASP A O 1
ATOM 910 N N . LEU A 1 111 ? 31.296 7.851 -42.195 1.00 97.94 111 LEU A N 1
ATOM 911 C CA . LEU A 1 111 ? 31.467 7.137 -40.930 1.00 97.94 111 LEU A CA 1
ATOM 912 C C . LEU A 1 111 ? 30.327 7.416 -39.926 1.00 97.94 111 LEU A C 1
ATOM 914 O O . LEU A 1 111 ? 29.782 6.436 -39.417 1.00 97.94 111 LEU A O 1
ATOM 918 N N . PRO A 1 112 ? 29.920 8.676 -39.658 1.00 97.88 112 PRO A N 1
ATOM 919 C CA . PRO A 1 112 ? 28.689 8.956 -38.914 1.00 97.88 112 PRO A CA 1
ATOM 920 C C . PRO A 1 112 ? 27.450 8.264 -39.495 1.00 97.88 112 PRO A C 1
ATOM 922 O O . PRO A 1 112 ? 26.749 7.582 -38.755 1.00 97.88 112 PRO A O 1
ATOM 925 N N . ASP A 1 113 ? 27.235 8.337 -40.813 1.00 97.94 113 ASP A N 1
ATOM 926 C CA . ASP A 1 113 ? 26.071 7.713 -41.461 1.00 97.94 113 ASP A CA 1
ATOM 927 C C . ASP A 1 113 ? 26.051 6.180 -41.271 1.00 97.94 113 ASP A C 1
ATOM 929 O O . ASP A 1 113 ? 24.995 5.570 -41.088 1.00 97.94 113 ASP A O 1
ATOM 933 N N . ILE A 1 114 ? 27.223 5.531 -41.287 1.00 98.06 114 ILE A N 1
ATOM 934 C CA . ILE A 1 114 ? 27.360 4.091 -41.014 1.00 98.06 114 ILE A CA 1
ATOM 935 C C . ILE A 1 114 ? 27.020 3.769 -39.554 1.00 98.06 114 ILE A C 1
ATOM 937 O O . ILE A 1 114 ? 26.403 2.734 -39.300 1.00 98.06 114 ILE A O 1
ATOM 941 N N . ILE A 1 115 ? 27.408 4.623 -38.602 1.00 97.50 115 ILE A N 1
ATOM 942 C CA . ILE A 1 115 ? 27.073 4.447 -37.181 1.00 97.50 115 ILE A CA 1
ATOM 943 C C . ILE A 1 115 ? 25.560 4.584 -36.989 1.00 97.50 115 ILE A C 1
ATOM 945 O O . ILE A 1 115 ? 24.941 3.680 -36.433 1.00 97.50 115 ILE A O 1
ATOM 949 N N . ASP A 1 116 ? 24.950 5.626 -37.552 1.00 96.75 116 ASP A N 1
ATOM 950 C CA . ASP A 1 116 ? 23.499 5.833 -37.494 1.00 96.75 116 ASP A CA 1
ATOM 951 C C . ASP A 1 116 ? 22.730 4.660 -38.128 1.00 96.75 116 ASP A C 1
ATOM 953 O O . ASP A 1 116 ? 21.689 4.230 -37.625 1.00 96.75 116 ASP A O 1
ATOM 957 N N . CYS A 1 117 ? 23.265 4.082 -39.209 1.00 96.94 117 CYS A N 1
ATOM 958 C CA . CYS A 1 117 ? 22.717 2.869 -39.810 1.00 96.94 117 CYS A CA 1
ATOM 959 C C . CYS A 1 117 ? 22.817 1.650 -38.877 1.00 96.94 117 CYS A C 1
ATOM 961 O O . CYS A 1 117 ? 21.899 0.827 -38.859 1.00 96.94 117 CYS A O 1
ATOM 963 N N . CYS A 1 118 ? 23.910 1.507 -38.120 1.00 95.81 118 CYS A N 1
ATOM 964 C CA . CYS A 1 118 ? 24.068 0.434 -37.131 1.00 95.81 118 CYS A CA 1
ATOM 965 C C . CYS A 1 118 ? 23.107 0.600 -35.944 1.00 95.81 118 CYS A C 1
ATOM 967 O O . CYS A 1 118 ? 22.579 -0.393 -35.444 1.00 95.81 118 CYS A O 1
ATOM 969 N N . ASP A 1 119 ? 22.850 1.840 -35.526 1.00 96.38 119 ASP A N 1
ATOM 970 C CA . ASP A 1 119 ? 21.998 2.163 -34.376 1.00 96.38 119 ASP A CA 1
ATOM 971 C C . ASP A 1 119 ? 20.496 2.169 -34.707 1.00 96.38 119 ASP A C 1
ATOM 973 O O . ASP A 1 119 ? 19.648 2.326 -33.814 1.00 96.38 119 ASP A O 1
ATOM 977 N N . LEU A 1 120 ? 20.142 1.968 -35.982 1.00 96.38 120 LEU A N 1
ATOM 978 C CA . LEU A 1 120 ? 18.778 2.074 -36.481 1.00 96.38 120 LEU A CA 1
ATOM 979 C C . LEU A 1 120 ? 17.807 1.190 -35.683 1.00 96.38 120 LEU A C 1
ATOM 981 O O . LEU A 1 120 ? 17.779 -0.036 -35.783 1.00 96.38 120 LEU A O 1
ATOM 985 N N . GLY A 1 121 ? 16.955 1.846 -34.894 1.00 96.31 121 GLY A N 1
ATOM 986 C CA . GLY A 1 121 ? 15.889 1.208 -34.124 1.00 96.31 121 GLY A CA 1
ATOM 987 C C . GLY A 1 121 ? 16.324 0.547 -32.812 1.00 96.31 121 GLY A C 1
ATOM 988 O O . GLY A 1 121 ? 15.444 0.107 -32.064 1.00 96.31 121 GLY A O 1
ATOM 989 N N . TYR A 1 122 ? 17.619 0.518 -32.475 1.00 97.62 122 TYR A N 1
ATOM 990 C CA . TYR A 1 122 ? 18.105 -0.073 -31.222 1.00 97.62 122 TYR A CA 1
ATOM 991 C C . TYR A 1 122 ? 17.525 0.653 -30.000 1.00 97.62 122 TYR A C 1
ATOM 993 O O . TYR A 1 122 ? 16.794 0.059 -29.201 1.00 97.62 122 TYR A O 1
ATOM 1001 N N . HIS A 1 123 ? 17.755 1.965 -29.899 1.00 97.56 123 HIS A N 1
ATOM 1002 C CA . HIS A 1 123 ? 17.270 2.773 -28.777 1.00 97.56 123 HIS A CA 1
ATOM 1003 C C . HIS A 1 123 ? 15.743 2.790 -28.678 1.00 97.56 123 HIS A C 1
ATOM 1005 O O . HIS A 1 123 ? 15.190 2.699 -27.581 1.00 97.56 123 HIS A O 1
ATOM 1011 N N . SER A 1 124 ? 15.042 2.859 -29.812 1.00 98.00 124 SER A N 1
ATOM 1012 C CA . SER A 1 124 ? 13.576 2.826 -29.844 1.00 98.00 124 SER A CA 1
ATOM 1013 C C . SER A 1 124 ? 13.027 1.497 -29.320 1.00 98.00 124 SER A C 1
ATOM 1015 O O . SER A 1 124 ? 12.074 1.485 -28.537 1.00 98.00 124 SER A O 1
ATOM 1017 N N . SER A 1 125 ? 13.642 0.379 -29.713 1.00 98.38 125 SER A N 1
ATOM 1018 C CA . SER A 1 125 ? 13.241 -0.962 -29.276 1.00 98.38 125 SER A CA 1
ATOM 1019 C C . SER A 1 125 ? 13.530 -1.180 -27.793 1.00 98.38 125 SER A C 1
ATOM 1021 O O . SER A 1 125 ? 12.641 -1.615 -27.057 1.00 98.38 125 SER A O 1
ATOM 1023 N N . LEU A 1 126 ? 14.724 -0.797 -27.330 1.00 98.50 126 LEU A N 1
ATOM 1024 C CA . LEU A 1 126 ? 15.103 -0.875 -25.920 1.00 98.50 126 LEU A CA 1
ATOM 1025 C C . LEU A 1 126 ? 14.209 0.015 -25.043 1.00 98.50 126 LEU A C 1
ATOM 1027 O O . LEU A 1 126 ? 13.696 -0.440 -24.023 1.00 98.50 126 LEU A O 1
ATOM 1031 N N . SER A 1 127 ? 13.945 1.256 -25.467 1.00 98.62 127 SER A N 1
ATOM 1032 C CA . SER A 1 127 ? 13.054 2.180 -24.753 1.00 98.62 127 SER A CA 1
ATOM 1033 C C . SER A 1 127 ? 11.650 1.599 -24.591 1.00 98.62 127 SER A C 1
ATOM 1035 O O . SER A 1 127 ? 11.082 1.648 -23.501 1.00 98.62 127 SER A O 1
ATOM 1037 N N . ARG A 1 128 ? 11.094 0.996 -25.648 1.00 98.69 128 ARG A N 1
ATOM 1038 C CA . ARG A 1 128 ? 9.793 0.313 -25.587 1.00 98.69 128 ARG A CA 1
ATOM 1039 C C . ARG A 1 128 ? 9.798 -0.864 -24.613 1.00 98.69 128 ARG A C 1
ATOM 1041 O O . ARG A 1 128 ? 8.850 -0.997 -23.841 1.00 98.69 128 ARG A O 1
ATOM 1048 N N . ALA A 1 129 ? 10.838 -1.698 -24.631 1.00 98.75 129 ALA A N 1
ATOM 1049 C CA . ALA A 1 129 ? 10.953 -2.834 -23.717 1.00 98.75 129 ALA A CA 1
ATOM 1050 C C . ALA A 1 129 ? 10.993 -2.369 -22.251 1.00 98.75 129 ALA A C 1
ATOM 1052 O O . ALA A 1 129 ? 10.205 -2.839 -21.431 1.00 98.75 129 ALA A O 1
ATOM 1053 N N . LEU A 1 130 ? 11.822 -1.368 -21.942 1.00 98.81 130 LEU A N 1
ATOM 1054 C CA . LEU A 1 130 ? 11.924 -0.800 -20.595 1.00 98.81 130 LEU A CA 1
ATOM 1055 C C . LEU A 1 130 ? 10.631 -0.102 -20.153 1.00 98.81 130 LEU A C 1
ATOM 1057 O O . LEU A 1 130 ? 10.207 -0.264 -19.015 1.00 98.81 130 LEU A O 1
ATOM 1061 N N . LYS A 1 131 ? 9.952 0.624 -21.050 1.00 98.69 131 LYS A N 1
ATOM 1062 C CA . LYS A 1 131 ? 8.636 1.218 -20.756 1.00 98.69 131 LYS A CA 1
ATOM 1063 C C . LYS A 1 131 ? 7.567 0.164 -20.485 1.00 98.69 131 LYS A C 1
ATOM 1065 O O . LYS A 1 131 ? 6.708 0.388 -19.643 1.00 98.69 131 LYS A O 1
ATOM 1070 N N . THR A 1 132 ? 7.628 -0.977 -21.168 1.00 98.75 132 THR A N 1
ATOM 1071 C CA . THR A 1 132 ? 6.713 -2.100 -20.916 1.00 98.75 132 THR A CA 1
ATOM 1072 C C . THR A 1 132 ? 6.943 -2.670 -19.518 1.00 98.75 132 THR A C 1
ATOM 1074 O O . THR A 1 132 ? 5.984 -2.853 -18.775 1.00 98.75 132 THR A O 1
ATOM 1077 N N . TYR A 1 133 ? 8.207 -2.867 -19.132 1.00 98.62 133 TYR A N 1
ATOM 1078 C CA . TYR A 1 133 ? 8.572 -3.277 -17.776 1.00 98.62 133 TYR A CA 1
ATOM 1079 C C . TYR A 1 133 ? 8.082 -2.272 -16.720 1.00 98.62 133 TYR A C 1
ATOM 1081 O O . TYR A 1 133 ? 7.366 -2.654 -15.801 1.00 98.62 133 TYR A O 1
ATOM 1089 N N . LEU A 1 134 ? 8.372 -0.978 -16.898 1.00 98.75 134 LEU A N 1
ATOM 1090 C CA . LEU A 1 134 ? 7.909 0.077 -15.986 1.00 98.75 134 LEU A CA 1
ATOM 1091 C C . LEU A 1 134 ? 6.381 0.108 -15.869 1.00 98.75 134 LEU A C 1
ATOM 1093 O O . LEU A 1 134 ? 5.849 0.220 -14.771 1.00 98.75 134 LEU A O 1
ATOM 1097 N N . SER A 1 135 ? 5.669 -0.022 -16.990 1.00 98.69 135 SER A N 1
ATOM 1098 C CA . SER A 1 135 ? 4.206 -0.077 -16.995 1.00 98.69 135 SER A CA 1
ATOM 1099 C C . SER A 1 135 ? 3.673 -1.273 -16.205 1.00 98.69 135 SER A C 1
ATOM 1101 O O . SER A 1 135 ? 2.646 -1.141 -15.540 1.00 98.69 135 SER A O 1
ATOM 1103 N N . ALA A 1 136 ? 4.337 -2.429 -16.283 1.00 98.69 136 ALA A N 1
ATOM 1104 C CA . ALA A 1 136 ? 3.948 -3.623 -15.541 1.00 98.69 136 ALA A CA 1
ATOM 1105 C C . ALA A 1 136 ? 4.179 -3.449 -14.031 1.00 98.69 136 ALA A C 1
ATOM 1107 O O . ALA A 1 136 ? 3.256 -3.690 -13.256 1.00 98.69 136 ALA A O 1
ATOM 1108 N N . GLU A 1 137 ? 5.357 -2.963 -13.625 1.00 98.69 137 GLU A N 1
ATOM 1109 C CA . GLU A 1 137 ? 5.686 -2.710 -12.214 1.00 98.69 137 GLU A CA 1
ATOM 1110 C C . GLU A 1 137 ? 4.741 -1.679 -11.582 1.00 98.69 137 GLU A C 1
ATOM 1112 O O . GLU A 1 137 ? 4.170 -1.938 -10.526 1.00 98.69 137 GLU A O 1
ATOM 1117 N N . LEU A 1 138 ? 4.477 -0.560 -12.268 1.00 98.56 138 LEU A N 1
ATOM 1118 C CA . LEU A 1 138 ? 3.542 0.466 -11.788 1.00 98.56 138 LEU A CA 1
ATOM 1119 C C . LEU A 1 138 ? 2.109 -0.069 -11.655 1.00 98.56 138 LEU A C 1
ATOM 1121 O O . LEU A 1 138 ? 1.402 0.266 -10.705 1.00 98.56 138 LEU A O 1
ATOM 1125 N N . SER A 1 139 ? 1.670 -0.919 -12.588 1.00 98.44 139 SER A N 1
ATOM 1126 C CA . SER A 1 139 ? 0.337 -1.534 -12.517 1.00 98.44 139 SER A CA 1
ATOM 1127 C C . SER A 1 139 ? 0.235 -2.526 -11.355 1.00 98.44 139 SER A C 1
ATOM 1129 O O . SER A 1 139 ? -0.793 -2.589 -10.678 1.00 98.44 139 SER A O 1
ATOM 1131 N N . LEU A 1 140 ? 1.304 -3.286 -11.097 1.00 98.50 140 LEU A N 1
ATOM 1132 C CA . LEU A 1 140 ? 1.384 -4.206 -9.966 1.00 98.50 140 LEU A CA 1
ATOM 1133 C C . LEU A 1 140 ? 1.405 -3.453 -8.630 1.00 98.50 140 LEU A C 1
ATOM 1135 O O . LEU A 1 140 ? 0.706 -3.851 -7.699 1.00 98.50 140 LEU A O 1
ATOM 1139 N N . GLU A 1 141 ? 2.166 -2.362 -8.537 1.00 98.38 141 GLU A N 1
ATOM 1140 C CA . GLU A 1 141 ? 2.194 -1.478 -7.370 1.00 98.38 141 GLU A CA 1
ATOM 1141 C C . GLU A 1 141 ? 0.805 -0.895 -7.081 1.00 98.38 141 GLU A C 1
ATOM 1143 O O . GLU A 1 141 ? 0.321 -1.002 -5.953 1.00 98.38 141 GLU A O 1
ATOM 1148 N N . ALA A 1 142 ? 0.118 -0.372 -8.102 1.00 98.38 142 ALA A N 1
ATOM 1149 C CA . ALA A 1 142 ? -1.244 0.139 -7.965 1.00 98.38 142 ALA A CA 1
ATOM 1150 C C . ALA A 1 142 ? -2.216 -0.947 -7.476 1.00 98.38 142 ALA A C 1
ATOM 1152 O O . ALA A 1 142 ? -2.961 -0.728 -6.522 1.00 98.38 142 ALA A O 1
ATOM 1153 N N . SER A 1 143 ? -2.165 -2.148 -8.065 1.00 98.44 143 SER A N 1
ATOM 1154 C CA . SER A 1 143 ? -3.002 -3.275 -7.635 1.00 98.44 143 SER A CA 1
ATOM 1155 C C . SER A 1 143 ? -2.728 -3.688 -6.187 1.00 98.44 143 SER A C 1
ATOM 1157 O O . SER A 1 143 ? -3.672 -3.980 -5.450 1.00 98.44 143 SER A O 1
ATOM 1159 N N . ARG A 1 144 ? -1.458 -3.703 -5.762 1.00 98.44 144 ARG A N 1
ATOM 1160 C CA . ARG A 1 144 ? -1.080 -3.986 -4.370 1.00 98.44 144 ARG A CA 1
ATOM 1161 C C . ARG A 1 144 ? -1.621 -2.923 -3.426 1.00 98.44 144 ARG A C 1
ATOM 1163 O O . ARG A 1 144 ? -2.194 -3.281 -2.403 1.00 98.44 144 ARG A O 1
ATOM 1170 N N . ARG A 1 145 ? -1.486 -1.644 -3.783 1.00 98.31 145 ARG A N 1
ATOM 1171 C CA . ARG A 1 145 ? -2.001 -0.524 -2.991 1.00 98.31 145 ARG A CA 1
ATOM 1172 C C . ARG A 1 145 ? -3.511 -0.626 -2.786 1.00 98.31 145 ARG A C 1
ATOM 1174 O O . ARG A 1 145 ? -3.955 -0.562 -1.649 1.00 98.31 145 ARG A O 1
ATOM 1181 N N . THR A 1 146 ? -4.281 -0.901 -3.838 1.00 98.19 146 THR A N 1
ATOM 1182 C CA . THR A 1 146 ? -5.730 -1.134 -3.711 1.00 98.19 146 THR A CA 1
ATOM 1183 C C . THR A 1 146 ? -6.049 -2.313 -2.786 1.00 98.19 146 THR A C 1
ATOM 1185 O O . THR A 1 146 ? -6.981 -2.244 -1.991 1.00 98.19 146 THR A O 1
ATOM 1188 N N . GLY A 1 147 ? -5.274 -3.402 -2.849 1.00 98.31 147 GLY A N 1
ATOM 1189 C CA . GLY A 1 147 ? -5.432 -4.528 -1.922 1.00 98.31 147 GLY A CA 1
ATOM 1190 C C . GLY A 1 147 ? -5.164 -4.147 -0.461 1.00 98.31 147 GLY A C 1
ATOM 1191 O O . GLY A 1 147 ? -5.887 -4.597 0.428 1.00 98.31 147 GLY A O 1
ATOM 1192 N N . LEU A 1 148 ? -4.160 -3.300 -0.217 1.00 98.31 148 LEU A N 1
ATOM 1193 C CA . LEU A 1 148 ? -3.860 -2.767 1.113 1.00 98.31 148 LEU A CA 1
ATOM 1194 C C . LEU A 1 148 ? -4.971 -1.840 1.614 1.00 98.31 148 LEU A C 1
ATOM 1196 O O . LEU A 1 148 ? -5.389 -2.009 2.749 1.00 98.31 148 LEU A O 1
ATOM 1200 N N . GLU A 1 149 ? -5.515 -0.959 0.771 1.00 98.25 149 GLU A N 1
ATOM 1201 C CA . GLU A 1 149 ? -6.638 -0.069 1.120 1.00 98.25 149 GLU A CA 1
ATOM 1202 C C . GLU A 1 149 ? -7.885 -0.861 1.566 1.00 98.25 149 GLU A C 1
ATOM 1204 O O . GLU A 1 149 ? -8.557 -0.491 2.527 1.00 98.25 149 GLU A O 1
ATOM 1209 N N . VAL A 1 150 ? -8.178 -2.000 0.922 1.00 98.44 150 VAL A N 1
ATOM 1210 C CA . VAL A 1 150 ? -9.274 -2.895 1.346 1.00 98.44 150 VAL A CA 1
ATOM 1211 C C . VAL A 1 150 ? -9.014 -3.487 2.733 1.00 98.44 150 VAL A C 1
ATOM 1213 O O . VAL A 1 150 ? -9.937 -3.581 3.545 1.00 98.44 150 VAL A O 1
ATOM 1216 N N . LEU A 1 151 ? -7.776 -3.905 3.010 1.00 98.19 151 LEU A N 1
ATOM 1217 C CA . LEU A 1 151 ? -7.399 -4.431 4.320 1.00 98.19 151 LEU A CA 1
ATOM 1218 C C . LEU A 1 151 ? -7.446 -3.336 5.391 1.00 98.19 151 LEU A C 1
ATOM 1220 O O . LEU A 1 151 ? -7.959 -3.588 6.477 1.00 98.19 151 LEU A O 1
ATOM 1224 N N . GLU A 1 152 ? -6.965 -2.136 5.077 1.00 97.75 152 GLU A N 1
ATOM 1225 C CA . GLU A 1 152 ? -7.005 -0.962 5.953 1.00 97.75 152 GLU A CA 1
ATOM 1226 C C . GLU A 1 152 ? -8.452 -0.652 6.357 1.00 97.75 152 GLU A C 1
ATOM 1228 O O . GLU A 1 152 ? -8.770 -0.628 7.544 1.00 97.75 152 GLU A O 1
ATOM 1233 N N . GLY A 1 153 ? -9.371 -0.603 5.386 1.00 97.94 153 GLY A N 1
ATOM 1234 C CA . GLY A 1 153 ? -10.799 -0.441 5.661 1.00 97.94 153 GLY A CA 1
ATOM 1235 C C . GLY A 1 153 ? -11.412 -1.590 6.478 1.00 97.94 153 GLY A C 1
ATOM 1236 O O . GLY A 1 153 ? -12.323 -1.370 7.277 1.00 97.94 153 GLY A O 1
ATOM 1237 N N . ALA A 1 154 ? -10.921 -2.826 6.329 1.00 98.06 154 ALA A N 1
ATOM 1238 C CA . ALA A 1 154 ? -11.357 -3.950 7.161 1.00 98.06 154 ALA A CA 1
ATOM 1239 C C . ALA A 1 154 ? -10.860 -3.832 8.614 1.00 98.06 154 ALA A C 1
ATOM 1241 O O . ALA A 1 154 ? -11.598 -4.193 9.532 1.00 98.06 154 ALA A O 1
ATOM 1242 N N . VAL A 1 155 ? -9.643 -3.316 8.818 1.00 97.19 155 VAL A N 1
ATOM 1243 C CA . VAL A 1 155 ? -9.061 -3.042 10.141 1.00 97.19 155 VAL A CA 1
ATOM 1244 C C . VAL A 1 155 ? -9.805 -1.898 10.830 1.00 97.19 155 VAL A C 1
ATOM 1246 O O . VAL A 1 155 ? -10.241 -2.064 11.967 1.00 97.19 155 VAL A O 1
ATOM 1249 N N . GLU A 1 156 ? -10.037 -0.781 10.137 1.00 96.31 156 GLU A N 1
ATOM 1250 C CA . GLU A 1 156 ? -10.858 0.334 10.639 1.00 96.31 156 GLU A CA 1
ATOM 1251 C C . GLU A 1 156 ? -12.298 -0.101 10.941 1.00 96.31 156 GLU A C 1
ATOM 1253 O O . GLU A 1 156 ? -12.955 0.412 11.847 1.00 96.31 156 GLU A O 1
ATOM 1258 N N . GLY A 1 157 ? -12.793 -1.086 10.190 1.00 96.50 157 GLY A N 1
ATOM 1259 C CA . GLY A 1 157 ? -14.117 -1.661 10.358 1.00 96.50 157 GLY A CA 1
ATOM 1260 C C . GLY A 1 157 ? -14.270 -2.618 11.543 1.00 96.50 157 GLY A C 1
ATOM 1261 O O . GLY A 1 157 ? -15.383 -3.122 11.724 1.00 96.50 157 GLY A O 1
ATOM 1262 N N . LEU A 1 158 ? -13.222 -2.911 12.323 1.00 96.62 158 LEU A N 1
ATOM 1263 C CA . LEU A 1 158 ? -13.311 -3.782 13.500 1.00 96.62 158 LEU A CA 1
ATOM 1264 C C . LEU A 1 158 ? -14.183 -3.139 14.589 1.00 96.62 158 LEU A C 1
ATOM 1266 O O . LEU A 1 158 ? -13.859 -2.091 15.138 1.00 96.62 158 LEU A O 1
ATOM 1270 N N . ASP A 1 159 ? -15.292 -3.798 14.933 1.00 96.62 159 ASP A N 1
ATOM 1271 C CA . ASP A 1 159 ? -16.267 -3.284 15.898 1.00 96.62 159 ASP A CA 1
ATOM 1272 C C . ASP A 1 159 ? -16.780 -4.411 16.816 1.00 96.62 159 ASP A C 1
ATOM 1274 O O . ASP A 1 159 ? -17.724 -5.136 16.466 1.00 96.62 159 ASP A O 1
ATOM 1278 N N . PRO A 1 160 ? -16.215 -4.536 18.033 1.00 94.38 160 PRO A N 1
ATOM 1279 C CA . PRO A 1 160 ? -16.632 -5.545 19.003 1.00 94.38 160 PRO A CA 1
ATOM 1280 C C . PRO A 1 160 ? -18.111 -5.447 19.412 1.00 94.38 160 PRO A C 1
ATOM 1282 O O . PRO A 1 160 ? -18.720 -6.449 19.801 1.00 94.38 160 PRO A O 1
ATOM 1285 N N . ALA A 1 161 ? -18.718 -4.255 19.363 1.00 95.88 161 ALA A N 1
ATOM 1286 C CA . ALA A 1 161 ? -20.122 -4.077 19.715 1.00 95.88 161 ALA A CA 1
ATOM 1287 C C . ALA A 1 161 ? -21.037 -4.622 18.614 1.00 95.88 161 ALA A C 1
ATOM 1289 O O . ALA A 1 161 ? -21.998 -5.337 18.924 1.00 95.88 161 ALA A O 1
ATOM 1290 N N . ARG A 1 162 ? -20.716 -4.343 17.347 1.00 96.50 162 ARG A N 1
ATOM 1291 C CA . ARG A 1 162 ? -21.433 -4.891 16.188 1.00 96.50 162 ARG A CA 1
ATOM 1292 C C . ARG A 1 162 ? -21.286 -6.407 16.095 1.00 96.50 162 ARG A C 1
ATOM 1294 O O . ARG A 1 162 ? -22.277 -7.100 15.854 1.00 96.50 162 ARG A O 1
ATOM 1301 N N . ASP A 1 163 ? -20.096 -6.938 16.360 1.00 97.62 163 ASP A N 1
ATOM 1302 C CA . ASP A 1 163 ? -19.862 -8.385 16.363 1.00 97.62 163 ASP A CA 1
ATOM 1303 C C . ASP A 1 163 ? -20.663 -9.085 17.465 1.00 97.62 163 ASP A C 1
ATOM 1305 O O . ASP A 1 163 ? -21.316 -10.104 17.216 1.00 97.62 163 ASP A O 1
ATOM 1309 N N . ARG A 1 164 ? -20.729 -8.489 18.663 1.00 96.75 164 ARG A N 1
ATOM 1310 C CA . ARG A 1 164 ? -21.604 -8.965 19.744 1.00 96.75 164 ARG A CA 1
ATOM 1311 C C . ARG A 1 164 ? -23.076 -8.963 19.328 1.00 96.75 164 ARG A C 1
ATOM 1313 O O . ARG A 1 164 ? -23.778 -9.934 19.596 1.00 96.75 164 ARG A O 1
ATOM 1320 N N . GLN A 1 165 ? -23.565 -7.903 18.681 1.00 95.69 165 GLN A N 1
ATOM 1321 C CA . GLN A 1 165 ? -24.951 -7.854 18.194 1.00 95.69 165 GLN A CA 1
ATOM 1322 C C . GLN A 1 165 ? -25.230 -8.957 17.168 1.00 95.69 165 GLN A C 1
ATOM 1324 O O . GLN A 1 165 ? -26.256 -9.634 17.256 1.00 95.69 165 GLN A O 1
ATOM 1329 N N . ARG A 1 166 ? -24.300 -9.179 16.233 1.00 96.31 166 ARG A N 1
ATOM 1330 C CA . ARG A 1 166 ? -24.397 -10.251 15.238 1.00 96.31 166 ARG A CA 1
ATOM 1331 C C . ARG A 1 166 ? -24.444 -11.625 15.905 1.00 96.31 166 ARG A C 1
ATOM 1333 O O . ARG A 1 166 ? -25.300 -12.430 15.549 1.00 96.31 166 ARG A O 1
ATOM 1340 N N . LEU A 1 167 ? -23.592 -11.873 16.902 1.00 96.50 167 LEU A N 1
ATOM 1341 C CA . LEU A 1 167 ? -23.584 -13.122 17.667 1.00 96.50 167 LEU A CA 1
ATOM 1342 C C . LEU A 1 167 ? -24.931 -13.378 18.361 1.00 96.50 167 LEU A C 1
ATOM 1344 O O . LEU A 1 167 ? -25.493 -14.464 18.230 1.00 96.50 167 LEU A O 1
ATOM 1348 N N . LEU A 1 168 ? -25.469 -12.376 19.062 1.00 95.50 168 LEU A N 1
ATOM 1349 C CA . LEU A 1 168 ? -26.763 -12.492 19.741 1.00 95.50 168 LEU A CA 1
ATOM 1350 C C . LEU A 1 168 ? -27.913 -12.725 18.747 1.00 95.50 168 LEU A C 1
ATOM 1352 O O . LEU A 1 168 ? -28.830 -13.492 19.037 1.00 95.50 168 LEU A O 1
ATOM 1356 N N . GLY A 1 169 ? -27.851 -12.100 17.566 1.00 93.88 169 GLY A N 1
ATOM 1357 C CA . GLY A 1 169 ? -28.843 -12.263 16.501 1.00 93.88 169 GLY A CA 1
ATOM 1358 C C . GLY A 1 169 ? -28.789 -13.617 15.787 1.00 93.88 169 GLY A C 1
ATOM 1359 O O . GLY A 1 169 ? -29.823 -14.094 15.327 1.00 93.88 169 GLY A O 1
ATOM 1360 N N . LEU A 1 170 ? -27.613 -14.250 15.714 1.00 96.69 170 LEU A N 1
ATOM 1361 C CA . LEU A 1 170 ? -27.432 -15.573 15.104 1.00 96.69 170 LEU A CA 1
ATOM 1362 C C . LEU A 1 170 ? -28.028 -16.705 15.951 1.00 96.69 170 LEU A C 1
ATOM 1364 O O . LEU A 1 170 ? -28.484 -17.703 15.396 1.00 96.69 170 LEU A O 1
ATOM 1368 N N . TYR A 1 171 ? -28.053 -16.552 17.279 1.00 95.50 171 TYR A N 1
ATOM 1369 C CA . TYR A 1 171 ? -28.473 -17.606 18.210 1.00 95.50 171 TYR A CA 1
ATOM 1370 C C . TYR A 1 171 ? -29.610 -17.159 19.145 1.00 95.50 171 TYR A C 1
ATOM 1372 O O . TYR A 1 171 ? -29.461 -17.191 20.372 1.00 95.50 171 TYR A O 1
ATOM 1380 N N . PRO A 1 172 ? -30.784 -16.777 18.609 1.00 92.88 172 PRO A N 1
ATOM 1381 C CA . PRO A 1 172 ? -31.884 -16.269 19.427 1.00 92.88 172 PRO A CA 1
ATOM 1382 C C . PRO A 1 172 ? -32.397 -17.311 20.430 1.00 92.88 172 PRO A C 1
ATOM 1384 O O . PRO A 1 172 ? -32.764 -16.964 21.545 1.00 92.88 172 PRO A O 1
ATOM 1387 N N . THR A 1 173 ? -32.365 -18.602 20.095 1.00 93.06 173 THR A N 1
ATOM 1388 C CA . THR A 1 173 ? -32.800 -19.677 21.003 1.00 93.06 173 THR A CA 1
ATOM 1389 C C . THR A 1 173 ? -31.937 -19.801 22.261 1.00 93.06 173 THR A C 1
ATOM 1391 O O . THR A 1 173 ? -32.444 -20.250 23.285 1.00 93.06 173 THR A O 1
ATOM 1394 N N . ALA A 1 174 ? -30.665 -19.394 22.208 1.00 94.94 174 ALA A N 1
ATOM 1395 C CA . ALA A 1 174 ? -29.751 -19.433 23.349 1.00 94.94 174 ALA A CA 1
ATOM 1396 C C . ALA A 1 174 ? -29.800 -18.149 24.194 1.00 94.94 174 ALA A C 1
ATOM 1398 O O . ALA A 1 174 ? -29.624 -18.207 25.409 1.00 94.94 174 ALA A O 1
ATOM 1399 N N . PHE A 1 175 ? -30.028 -16.994 23.558 1.00 94.56 175 PHE A N 1
ATOM 1400 C CA . PHE A 1 175 ? -29.886 -15.682 24.202 1.00 94.56 175 PHE A CA 1
ATOM 1401 C C . PHE A 1 175 ? -31.206 -14.945 24.465 1.00 94.56 175 PHE A C 1
ATOM 1403 O O . PHE A 1 175 ? -31.205 -13.933 25.171 1.00 94.56 175 PHE A O 1
ATO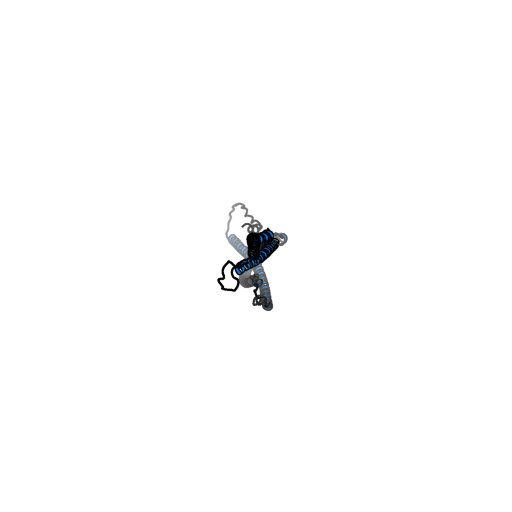M 1410 N N . CYS A 1 176 ? -32.342 -15.414 23.937 1.00 92.50 176 CYS A N 1
ATOM 1411 C CA . CYS A 1 176 ? -33.636 -14.820 24.259 1.00 92.50 176 CYS A CA 1
ATOM 1412 C C . CYS A 1 176 ? -34.027 -15.100 25.722 1.00 92.50 176 CYS A C 1
ATOM 1414 O O . CYS A 1 176 ? -33.949 -16.245 26.173 1.00 92.50 176 CYS A O 1
ATOM 1416 N N . PRO A 1 177 ? -34.503 -14.086 26.470 1.00 92.88 177 PRO A N 1
ATOM 1417 C CA . PRO A 1 177 ? -34.967 -14.291 27.835 1.00 92.88 177 PRO A CA 1
ATOM 1418 C C . PRO A 1 177 ? -36.145 -15.280 27.901 1.00 92.88 177 PRO A C 1
ATOM 1420 O O . PRO A 1 177 ? -37.056 -15.189 27.072 1.00 92.88 177 PRO A O 1
ATOM 1423 N N . PRO A 1 178 ? -36.182 -16.177 28.903 1.00 93.94 178 PRO A N 1
ATOM 1424 C CA . PRO A 1 178 ? -37.324 -17.058 29.122 1.00 93.94 178 PRO A CA 1
ATOM 1425 C C . PRO A 1 178 ? -38.579 -16.266 29.539 1.00 93.94 178 PRO A C 1
ATOM 1427 O O . PRO A 1 178 ? -38.476 -15.116 29.989 1.00 93.94 178 PRO A O 1
ATOM 1430 N N . PRO A 1 179 ? -39.782 -16.866 29.430 1.00 93.50 179 PRO A N 1
ATOM 1431 C CA . PRO A 1 179 ? -41.001 -16.250 29.940 1.00 93.50 179 PRO A CA 1
ATOM 1432 C C . PRO A 1 179 ? -40.892 -15.988 31.446 1.00 93.50 179 PRO A C 1
ATOM 1434 O O . PRO A 1 179 ? -40.227 -16.715 32.186 1.00 93.50 179 PRO A O 1
ATOM 1437 N N . ARG A 1 180 ? -41.567 -14.934 31.915 1.00 95.44 180 ARG A N 1
ATOM 1438 C CA . ARG A 1 180 ? -41.590 -14.607 33.343 1.00 95.44 180 ARG A CA 1
ATOM 1439 C C . ARG A 1 180 ? -42.327 -15.691 34.118 1.00 95.44 180 ARG A C 1
ATOM 1441 O O . ARG A 1 180 ? -43.401 -16.125 33.712 1.00 95.44 180 ARG A O 1
ATOM 1448 N N . PHE A 1 181 ? -41.783 -16.049 35.274 1.00 95.50 181 PHE A N 1
ATOM 1449 C CA . PHE A 1 181 ? -42.485 -16.894 36.229 1.00 95.50 181 PHE A CA 1
ATOM 1450 C C . PHE A 1 181 ? -43.718 -16.170 36.783 1.00 95.50 181 PHE A C 1
ATOM 1452 O O . PHE A 1 181 ? -43.666 -14.972 37.078 1.00 95.50 181 PHE A O 1
ATOM 1459 N N . SER A 1 182 ? -44.812 -16.911 36.943 1.00 94.00 182 SER A N 1
ATOM 1460 C CA . SER A 1 182 ? -46.039 -16.459 37.599 1.00 94.00 182 SER A CA 1
ATOM 1461 C C . SER A 1 182 ? -46.255 -17.221 38.904 1.00 94.00 182 SER A C 1
ATOM 1463 O O . SER A 1 182 ? -45.805 -18.359 39.046 1.00 94.00 182 SER A O 1
ATOM 1465 N N . PHE A 1 183 ? -46.966 -16.606 39.851 1.00 94.38 183 PHE A N 1
ATOM 1466 C CA . PHE A 1 183 ? -47.447 -17.311 41.038 1.00 94.38 183 PHE A CA 1
ATOM 1467 C C . PHE A 1 183 ? -48.332 -18.493 40.615 1.00 94.38 183 PHE A C 1
ATOM 1469 O O . PHE A 1 183 ? -49.162 -18.349 39.717 1.00 94.38 183 PHE A O 1
ATOM 1476 N N . GLN A 1 184 ? -48.120 -19.652 41.239 1.00 95.12 184 GLN A N 1
ATOM 1477 C CA . GLN A 1 184 ? -48.891 -20.873 41.013 1.00 95.12 184 GLN A CA 1
ATOM 1478 C C . GLN A 1 184 ? -49.729 -21.140 42.270 1.00 95.12 184 GLN A C 1
ATOM 1480 O O . GLN A 1 184 ? -49.152 -21.525 43.290 1.00 95.12 184 GLN A O 1
ATOM 1485 N N . PRO A 1 185 ? -51.053 -20.905 42.232 1.00 94.31 185 PRO A N 1
ATOM 1486 C CA . PRO A 1 185 ? -51.921 -21.122 43.384 1.00 94.31 185 PRO A CA 1
ATOM 1487 C C . PRO A 1 185 ? -51.879 -22.572 43.865 1.00 94.31 185 PRO A C 1
ATOM 1489 O O . PRO A 1 185 ? -52.122 -23.501 43.093 1.00 94.31 185 PRO A O 1
ATOM 1492 N N . HIS A 1 186 ? -51.610 -22.774 45.152 1.00 95.31 186 HIS A N 1
ATOM 1493 C CA . HIS A 1 186 ? -51.710 -24.093 45.768 1.00 95.31 186 HIS A CA 1
ATOM 1494 C C . HIS A 1 186 ? -53.160 -24.347 46.195 1.00 95.31 186 HIS A C 1
ATOM 1496 O O . HIS A 1 186 ? -53.751 -23.513 46.872 1.00 95.31 186 HIS A O 1
ATOM 1502 N N . MET A 1 187 ? -53.747 -25.478 45.787 1.00 94.75 187 MET A N 1
ATOM 1503 C CA . MET A 1 187 ? -55.125 -25.870 46.140 1.00 94.75 187 MET A CA 1
ATOM 1504 C C . MET A 1 187 ? -56.198 -24.798 45.859 1.00 94.75 187 MET A C 1
ATOM 1506 O O . MET A 1 187 ? -57.197 -24.707 46.567 1.00 94.75 187 MET A O 1
ATOM 1510 N N . GLY A 1 188 ? -56.005 -23.987 44.814 1.00 92.50 188 GLY A N 1
ATOM 1511 C CA . GLY A 1 1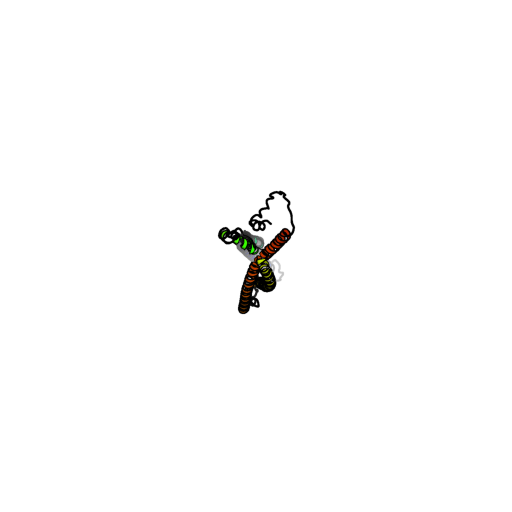88 ? -56.966 -22.951 44.433 1.00 92.50 188 GLY A CA 1
ATOM 1512 C C . GLY A 1 188 ? -56.955 -21.704 45.322 1.00 92.50 188 GLY A C 1
ATOM 1513 O O . GLY A 1 188 ? -57.954 -20.990 45.336 1.00 92.50 188 GLY A O 1
ATOM 1514 N N . ASP A 1 189 ? -55.856 -21.433 46.039 1.00 95.31 189 ASP A N 1
ATOM 1515 C CA . ASP A 1 189 ? -55.674 -20.194 46.808 1.00 95.31 189 ASP A CA 1
ATOM 1516 C C . ASP A 1 189 ? -55.995 -18.945 45.951 1.00 95.31 189 ASP A C 1
ATOM 1518 O O . ASP A 1 189 ? -55.308 -18.684 44.955 1.00 95.31 189 ASP A O 1
ATOM 1522 N N . PRO A 1 190 ? -57.042 -18.168 46.297 1.00 89.94 190 PRO A N 1
ATOM 1523 C CA . PRO A 1 190 ? -57.436 -16.996 45.524 1.00 89.94 190 PRO A CA 1
ATOM 1524 C C . PRO A 1 190 ? -56.521 -15.785 45.768 1.00 89.94 190 PRO A C 1
ATOM 1526 O O . PRO A 1 190 ? -56.614 -14.791 45.040 1.00 89.94 190 PRO A O 1
ATOM 1529 N N . VAL A 1 191 ? -55.654 -15.824 46.786 1.00 90.69 191 VAL A N 1
ATOM 1530 C CA . VAL A 1 191 ? -54.794 -14.701 47.163 1.00 90.69 191 VAL A CA 1
ATOM 1531 C C . VAL A 1 191 ? -53.528 -14.706 46.307 1.00 90.69 191 VAL A C 1
ATOM 1533 O O . VAL A 1 191 ? -52.697 -15.602 46.370 1.00 90.69 191 VAL A O 1
ATOM 1536 N N . THR A 1 192 ? -53.358 -13.661 45.495 1.00 89.31 192 THR A N 1
ATOM 1537 C CA . THR A 1 192 ? -52.226 -13.529 44.552 1.00 89.31 192 THR A CA 1
ATOM 1538 C C . THR A 1 192 ? -51.314 -12.339 44.858 1.00 89.31 192 THR A C 1
ATOM 1540 O O . THR A 1 192 ? -50.353 -12.077 44.132 1.00 89.31 192 THR A O 1
ATOM 1543 N N . GLN A 1 193 ? -51.615 -11.598 45.925 1.00 90.31 193 GLN A N 1
ATOM 1544 C CA . GLN A 1 193 ? -50.926 -10.374 46.330 1.00 90.31 193 GLN A CA 1
ATOM 1545 C C . GLN A 1 193 ? -50.550 -10.440 47.812 1.00 90.31 193 GLN A C 1
ATOM 1547 O O . GLN A 1 193 ? -51.109 -11.228 48.571 1.00 90.31 193 GLN A O 1
ATOM 1552 N N . ILE A 1 194 ? -49.600 -9.604 48.234 1.00 90.38 194 ILE A N 1
ATOM 1553 C CA . ILE A 1 194 ? -49.203 -9.514 49.644 1.00 90.38 194 ILE A CA 1
ATOM 1554 C C . ILE A 1 194 ? -50.371 -8.934 50.453 1.00 90.38 194 ILE A C 1
ATOM 1556 O O . ILE A 1 194 ? -50.783 -7.800 50.220 1.00 90.38 194 ILE A O 1
ATOM 1560 N N . ALA A 1 195 ? -50.878 -9.701 51.420 1.00 87.69 195 ALA A N 1
ATOM 1561 C CA . ALA A 1 195 ? -51.943 -9.273 52.322 1.00 87.69 195 ALA A CA 1
ATOM 1562 C C . ALA A 1 195 ? -51.363 -8.530 53.538 1.00 87.69 195 ALA A C 1
ATOM 1564 O O . ALA A 1 195 ? -50.851 -9.144 54.472 1.00 87.69 195 ALA A O 1
ATOM 1565 N N . ALA A 1 196 ? -51.456 -7.201 53.535 1.00 84.75 196 ALA A N 1
ATOM 1566 C CA . ALA A 1 196 ? -50.984 -6.329 54.611 1.00 84.75 196 ALA A CA 1
ATOM 1567 C C . ALA A 1 196 ? -52.045 -6.156 55.721 1.00 84.75 196 ALA A C 1
ATOM 1569 O O . ALA A 1 196 ? -52.504 -5.052 55.995 1.00 84.75 196 ALA A O 1
ATOM 1570 N N . GLN A 1 197 ? -52.505 -7.264 56.315 1.00 85.38 197 GLN A N 1
ATOM 1571 C CA . GLN A 1 197 ? -53.510 -7.226 57.387 1.00 85.38 197 GLN A CA 1
ATOM 1572 C C . GLN A 1 197 ? -52.903 -6.717 58.709 1.00 85.38 197 GLN A C 1
ATOM 1574 O O . GLN A 1 197 ? -51.718 -6.960 58.957 1.00 85.38 197 GLN A O 1
ATOM 1579 N N . PRO A 1 198 ? -53.696 -6.116 59.623 1.00 86.44 198 PRO A N 1
ATOM 1580 C CA . PRO A 1 198 ? -53.188 -5.563 60.885 1.00 86.44 198 PRO A CA 1
ATOM 1581 C C . PRO A 1 198 ? -52.345 -6.539 61.721 1.00 86.44 198 PRO A C 1
ATOM 1583 O O . PRO A 1 198 ? -51.382 -6.126 62.360 1.00 86.44 198 PRO A O 1
ATOM 1586 N N . GLN A 1 199 ? -52.667 -7.838 61.670 1.00 89.50 199 GLN A N 1
ATOM 1587 C CA . GLN A 1 199 ? -51.967 -8.903 62.399 1.00 89.50 199 GLN A CA 1
ATOM 1588 C C . GLN A 1 199 ? -50.510 -9.101 61.945 1.00 89.50 199 GLN A C 1
ATOM 1590 O O . GLN A 1 199 ? -49.664 -9.443 62.761 1.00 89.50 199 GLN A O 1
ATOM 1595 N N . VAL A 1 200 ? -50.210 -8.860 60.664 1.00 91.00 200 VAL A N 1
ATOM 1596 C CA . VAL A 1 200 ? -48.869 -9.038 60.068 1.00 91.00 200 VAL A CA 1
ATOM 1597 C C . VAL A 1 200 ? -48.183 -7.705 59.741 1.00 91.00 200 VAL A C 1
ATOM 1599 O O . VAL A 1 200 ? -47.015 -7.668 59.359 1.00 91.00 200 VAL A O 1
ATOM 1602 N N . GLN A 1 201 ? -48.883 -6.583 59.922 1.00 89.44 201 GLN A N 1
ATOM 1603 C CA . GLN A 1 201 ? -48.439 -5.251 59.509 1.00 89.44 201 GLN A CA 1
ATOM 1604 C C . GLN A 1 201 ? -47.125 -4.811 60.170 1.00 89.44 201 GLN A C 1
ATOM 1606 O O . GLN A 1 201 ? -46.263 -4.215 59.516 1.00 89.44 201 GLN A O 1
ATOM 1611 N N . ALA A 1 202 ? -46.946 -5.108 61.461 1.00 91.94 202 ALA A N 1
ATOM 1612 C CA . ALA A 1 202 ? -45.728 -4.761 62.194 1.00 91.94 202 ALA A CA 1
ATOM 1613 C C . ALA A 1 202 ? -44.501 -5.507 61.641 1.00 91.94 202 ALA A C 1
ATOM 1615 O O . ALA A 1 202 ? -43.448 -4.900 61.425 1.00 91.94 202 ALA A O 1
ATOM 1616 N N . GLU A 1 203 ? -44.655 -6.797 61.330 1.00 94.56 203 GLU A N 1
ATOM 1617 C CA . GLU A 1 203 ? -43.599 -7.625 60.742 1.00 94.56 203 GLU A CA 1
ATOM 1618 C C . GLU A 1 203 ? -43.233 -7.151 59.332 1.00 94.56 203 GLU A C 1
ATOM 1620 O O . GLU A 1 203 ? -42.050 -6.985 59.022 1.00 94.56 203 GLU A O 1
ATOM 1625 N N . LEU A 1 204 ? -44.231 -6.853 58.490 1.00 94.44 204 LEU A N 1
ATOM 1626 C CA . LEU A 1 204 ? -44.006 -6.328 57.138 1.00 94.44 204 LEU A CA 1
ATOM 1627 C C . LEU A 1 204 ? -43.322 -4.951 57.170 1.00 94.44 204 LEU A C 1
ATOM 1629 O O . LEU A 1 204 ? -42.410 -4.698 56.382 1.00 94.44 204 LEU A O 1
ATOM 1633 N N . THR A 1 205 ? -43.689 -4.082 58.117 1.00 93.81 205 THR A N 1
ATOM 1634 C CA . THR A 1 205 ? -43.052 -2.764 58.299 1.00 93.81 205 THR A CA 1
ATOM 1635 C C . THR A 1 205 ? -41.593 -2.904 58.729 1.00 93.81 205 THR A C 1
ATOM 1637 O O . THR A 1 205 ? -40.707 -2.288 58.130 1.00 93.81 205 THR A O 1
ATOM 1640 N N . SER A 1 206 ? -41.324 -3.748 59.729 1.00 96.06 206 SER A N 1
ATOM 1641 C CA . SER A 1 206 ? -39.962 -4.038 60.192 1.00 96.06 206 SER A CA 1
ATOM 1642 C C . SER A 1 206 ? -39.107 -4.611 59.059 1.00 96.06 206 SER A C 1
ATOM 1644 O O . SER A 1 206 ? -37.986 -4.158 58.806 1.00 96.06 206 SER A O 1
ATOM 1646 N N . ARG A 1 207 ? -39.673 -5.545 58.284 1.00 96.94 207 ARG A N 1
ATOM 1647 C CA . ARG A 1 207 ? -39.002 -6.132 57.125 1.00 96.94 207 ARG A CA 1
ATOM 1648 C C . ARG A 1 207 ? -38.678 -5.094 56.054 1.00 96.94 207 ARG A C 1
ATOM 1650 O O . ARG A 1 207 ? -37.588 -5.149 55.481 1.00 96.94 207 ARG A O 1
ATOM 1657 N N . LEU A 1 208 ? -39.583 -4.152 55.790 1.00 95.94 208 LEU A N 1
ATOM 1658 C CA . LEU A 1 208 ? -39.355 -3.066 54.837 1.00 95.94 208 LEU A CA 1
ATOM 1659 C C . LEU A 1 208 ? -38.180 -2.184 55.267 1.00 95.94 208 LEU A C 1
ATOM 1661 O O . LEU A 1 208 ? -37.298 -1.904 54.454 1.00 95.94 208 LEU A O 1
ATOM 1665 N N . GLN A 1 209 ? -38.138 -1.800 56.545 1.00 96.69 209 GLN A N 1
ATOM 1666 C CA . GLN A 1 209 ? -37.052 -0.997 57.110 1.00 96.69 209 GLN A CA 1
ATOM 1667 C C . GLN A 1 209 ? -35.709 -1.735 57.042 1.00 96.69 209 GLN A C 1
ATOM 1669 O O . GLN A 1 209 ? -34.716 -1.152 56.608 1.00 96.69 209 GLN A O 1
ATOM 1674 N N . GLN A 1 210 ? -35.685 -3.029 57.379 1.00 97.75 210 GLN A N 1
ATOM 1675 C CA . GLN A 1 210 ? -34.485 -3.865 57.289 1.00 97.75 210 GLN A CA 1
ATOM 1676 C C . GLN A 1 210 ? -33.968 -3.995 55.846 1.00 97.75 210 GLN A C 1
ATOM 1678 O O . GLN A 1 210 ? -32.762 -3.944 55.604 1.00 97.75 210 GLN A O 1
ATOM 1683 N N . LEU A 1 211 ? -34.868 -4.177 54.872 1.00 98.06 211 LEU A N 1
ATOM 1684 C CA . LEU A 1 211 ? -34.494 -4.211 53.456 1.00 98.06 211 LEU A CA 1
ATOM 1685 C C . LEU A 1 211 ? -33.934 -2.862 53.004 1.00 98.06 211 LEU A C 1
ATOM 1687 O O . LEU A 1 211 ? -32.941 -2.831 52.283 1.00 98.06 211 LEU A O 1
ATOM 1691 N N . GLN A 1 212 ? -34.547 -1.761 53.440 1.00 97.88 212 GLN A N 1
ATOM 1692 C CA . GLN A 1 212 ? -34.131 -0.419 53.057 1.00 97.88 212 GLN A CA 1
ATOM 1693 C C . GLN A 1 212 ? -32.750 -0.051 53.610 1.00 97.88 212 GLN A C 1
ATOM 1695 O O . GLN A 1 212 ? -31.914 0.439 52.851 1.00 97.88 212 GLN A O 1
ATOM 1700 N N . SER A 1 213 ? -32.483 -0.325 54.891 1.00 97.94 213 SER A N 1
ATOM 1701 C CA . SER A 1 213 ? -31.167 -0.071 55.490 1.00 97.94 213 SER A CA 1
ATOM 1702 C C . SER A 1 213 ? -30.083 -0.907 54.813 1.00 97.94 213 SER A C 1
ATOM 1704 O O . SER A 1 213 ? -29.075 -0.364 54.364 1.00 97.94 213 SER A O 1
ATOM 1706 N N . ARG A 1 214 ? -30.331 -2.209 54.622 1.00 98.06 214 ARG A N 1
ATOM 1707 C CA . ARG A 1 214 ? -29.384 -3.108 53.952 1.00 98.06 214 ARG A CA 1
ATOM 1708 C C . ARG A 1 214 ? -29.114 -2.711 52.500 1.00 98.06 214 ARG A C 1
ATOM 1710 O O . ARG A 1 214 ? -27.971 -2.776 52.060 1.00 98.06 214 ARG A O 1
ATOM 1717 N N . LEU A 1 215 ? -30.141 -2.302 51.752 1.00 98.38 215 LEU A N 1
ATOM 1718 C CA . LEU A 1 215 ? -29.978 -1.802 50.383 1.00 98.38 215 LEU A CA 1
ATOM 1719 C C . LEU A 1 215 ? -29.133 -0.530 50.334 1.00 98.38 215 LEU A C 1
ATOM 1721 O O . LEU A 1 215 ? -28.343 -0.383 49.408 1.00 98.38 215 LEU A O 1
ATOM 1725 N N . SER A 1 216 ? -29.297 0.374 51.303 1.00 98.12 216 SER A N 1
ATOM 1726 C CA . SER A 1 216 ? -28.493 1.594 51.383 1.00 98.12 216 SER A CA 1
ATOM 1727 C C . SER A 1 216 ? -27.008 1.265 51.516 1.00 98.12 216 SER A C 1
ATOM 1729 O O . SER A 1 216 ? -26.207 1.775 50.740 1.00 98.12 216 SER A O 1
ATOM 1731 N N . THR A 1 217 ? -26.653 0.372 52.443 1.00 98.19 217 THR A N 1
ATOM 1732 C CA . THR A 1 217 ? -25.265 -0.057 52.659 1.00 98.19 217 THR A CA 1
ATOM 1733 C C . THR A 1 217 ? -24.692 -0.753 51.424 1.00 98.19 217 THR A C 1
ATOM 1735 O O . THR A 1 217 ? -23.682 -0.309 50.888 1.00 98.19 217 THR A O 1
ATOM 1738 N N . LEU A 1 218 ? -25.388 -1.768 50.894 1.00 98.12 218 LEU A N 1
ATOM 1739 C CA . LEU A 1 218 ? -24.904 -2.533 49.738 1.00 98.12 218 LEU A CA 1
ATOM 1740 C C . LEU A 1 218 ? -24.722 -1.668 48.485 1.00 98.12 218 LEU A C 1
ATOM 1742 O O . LEU A 1 218 ? -23.808 -1.910 47.705 1.00 98.12 218 LEU A O 1
ATOM 1746 N N . LYS A 1 219 ? -25.585 -0.666 48.263 1.00 98.25 219 LYS A N 1
ATOM 1747 C CA . LYS A 1 219 ? -25.446 0.250 47.119 1.00 98.25 219 LYS A CA 1
ATOM 1748 C C . LYS A 1 219 ? -24.175 1.088 47.207 1.00 98.25 219 LYS A C 1
ATOM 1750 O O . LYS A 1 219 ? -23.568 1.331 46.171 1.00 98.25 219 LYS A O 1
ATOM 1755 N N . ILE A 1 220 ? -23.789 1.514 48.409 1.00 98.06 220 ILE A N 1
ATOM 1756 C CA . ILE A 1 220 ? -22.554 2.274 48.624 1.00 98.06 220 ILE A CA 1
ATOM 1757 C C . ILE A 1 220 ? -21.350 1.363 48.372 1.00 98.06 220 ILE A C 1
ATOM 1759 O O . ILE A 1 220 ? -20.543 1.668 47.498 1.00 98.06 220 ILE A O 1
ATOM 1763 N N . GLU A 1 221 ? -21.295 0.209 49.046 1.00 97.75 221 GLU A N 1
ATOM 1764 C CA . GLU A 1 221 ? -20.209 -0.774 48.902 1.00 97.75 221 GLU A CA 1
ATOM 1765 C C . GLU A 1 221 ? -20.014 -1.191 47.434 1.00 97.75 221 GLU A C 1
ATOM 1767 O O . GLU A 1 221 ? -18.908 -1.174 46.899 1.00 97.75 221 GLU A O 1
ATOM 1772 N N . ASN A 1 222 ? -21.104 -1.505 46.730 1.00 98.12 222 ASN A N 1
ATOM 1773 C CA . ASN A 1 222 ? -21.031 -1.966 45.346 1.00 98.12 222 ASN A CA 1
ATOM 1774 C C . ASN A 1 222 ? -20.635 -0.855 44.355 1.00 98.12 222 ASN A C 1
ATOM 1776 O O . ASN A 1 222 ? -20.026 -1.142 43.323 1.00 98.12 222 ASN A O 1
ATOM 1780 N N . GLU A 1 223 ? -20.965 0.411 44.637 1.00 98.19 223 GLU A N 1
ATOM 1781 C CA . GLU A 1 223 ? -20.487 1.539 43.827 1.00 98.19 223 GLU A CA 1
ATOM 1782 C C . GLU A 1 223 ? -18.989 1.801 44.039 1.00 98.19 223 GLU A C 1
ATOM 1784 O O . GLU A 1 223 ? -18.307 2.192 43.091 1.00 98.19 223 GLU A O 1
ATOM 1789 N N . GLU A 1 224 ? -18.439 1.535 45.226 1.00 98.06 224 GLU A N 1
ATOM 1790 C CA . GLU A 1 224 ? -16.987 1.572 45.445 1.00 98.06 224 GLU A CA 1
ATOM 1791 C C . GLU A 1 224 ? -16.275 0.497 44.615 1.00 98.06 224 GLU A C 1
ATOM 1793 O O . GLU A 1 224 ? -15.356 0.818 43.857 1.00 98.06 224 GLU A O 1
ATOM 1798 N N . VAL A 1 225 ? -16.766 -0.748 44.647 1.00 98.25 225 VAL A N 1
ATOM 1799 C CA . VAL A 1 225 ? -16.224 -1.844 43.821 1.00 98.25 225 VAL A CA 1
ATOM 1800 C C . VAL A 1 225 ? -16.303 -1.506 42.330 1.00 98.25 225 VAL A C 1
ATOM 1802 O O . VAL A 1 225 ? -15.335 -1.714 41.597 1.00 98.25 225 VAL A O 1
ATOM 1805 N N . LYS A 1 226 ? -17.421 -0.932 41.869 1.00 98.19 226 LYS A N 1
ATOM 1806 C CA . LYS A 1 226 ? -17.605 -0.503 40.475 1.00 98.19 226 LYS A CA 1
ATOM 1807 C C . LYS A 1 226 ? -16.595 0.563 40.053 1.00 98.19 226 LYS A C 1
ATOM 1809 O O . LYS A 1 226 ? -16.098 0.496 38.931 1.00 98.19 226 LYS A O 1
ATOM 1814 N N . LYS A 1 227 ? -16.282 1.532 40.921 1.00 98.38 227 LYS A N 1
ATOM 1815 C CA . LYS A 1 227 ? -15.251 2.547 40.646 1.00 98.38 227 LYS A CA 1
ATOM 1816 C C . LYS A 1 227 ? -13.873 1.912 40.519 1.00 98.38 227 LYS A C 1
ATOM 1818 O O . LYS A 1 227 ? -13.167 2.217 39.564 1.00 98.38 227 LYS A O 1
ATOM 1823 N N . THR A 1 228 ? -13.511 1.010 41.434 1.00 98.06 228 THR A N 1
ATOM 1824 C CA . THR A 1 228 ? -12.238 0.280 41.362 1.00 98.06 228 THR A CA 1
ATOM 1825 C C . THR A 1 228 ? -12.146 -0.537 40.076 1.00 98.06 228 THR A C 1
ATOM 1827 O O . THR A 1 228 ? -11.175 -0.398 39.341 1.00 98.06 228 THR A O 1
ATOM 1830 N N . TRP A 1 229 ? -13.180 -1.322 39.759 1.00 98.00 229 TRP A N 1
ATOM 1831 C CA . TRP A 1 229 ? -13.259 -2.103 38.523 1.00 98.00 229 TRP A CA 1
ATOM 1832 C C . TRP A 1 229 ? -13.166 -1.227 37.264 1.00 98.00 229 TRP A C 1
ATOM 1834 O O . TRP A 1 229 ? -12.419 -1.555 36.344 1.00 98.00 229 TRP A O 1
ATOM 1844 N N . GLY A 1 230 ? -13.888 -0.104 37.233 1.00 97.88 230 GLY A N 1
ATOM 1845 C CA . GLY A 1 230 ? -13.860 0.847 36.122 1.00 97.88 230 GLY A CA 1
ATOM 1846 C C . GLY A 1 230 ? -12.483 1.479 35.923 1.00 97.88 230 GLY A C 1
ATOM 1847 O O . GLY A 1 230 ? -12.011 1.548 34.794 1.00 97.88 230 GLY A O 1
ATOM 1848 N N . ALA A 1 231 ? -11.803 1.861 37.007 1.00 98.00 231 ALA A N 1
ATOM 1849 C CA . ALA A 1 231 ? -10.436 2.372 36.936 1.00 98.00 231 ALA A CA 1
ATOM 1850 C C . ALA A 1 231 ? -9.459 1.311 36.401 1.00 98.00 231 ALA A C 1
ATOM 1852 O O . ALA A 1 231 ? -8.654 1.614 35.525 1.00 98.00 231 ALA A O 1
ATOM 1853 N N . THR A 1 232 ? -9.568 0.057 36.861 1.00 97.25 232 THR A N 1
ATOM 1854 C CA . THR A 1 232 ? -8.750 -1.052 36.341 1.00 97.25 232 THR A CA 1
ATOM 1855 C C . THR A 1 232 ? -9.011 -1.306 34.855 1.00 97.25 232 THR A C 1
ATOM 1857 O O . THR A 1 232 ? -8.066 -1.560 34.114 1.00 97.25 232 THR A O 1
ATOM 1860 N N . LEU A 1 233 ? -10.266 -1.207 34.398 1.00 96.69 233 LEU A N 1
ATOM 1861 C CA . LEU A 1 233 ? -10.601 -1.318 32.976 1.00 96.69 233 LEU A CA 1
ATOM 1862 C C . LEU A 1 233 ? -9.903 -0.236 32.149 1.00 96.69 233 LEU A C 1
ATOM 1864 O O . LEU A 1 233 ? -9.313 -0.562 31.125 1.00 96.69 233 LEU A O 1
ATOM 1868 N N . THR A 1 234 ? -9.942 1.020 32.600 1.00 96.00 234 THR A N 1
ATOM 1869 C CA . THR A 1 234 ? -9.239 2.120 31.926 1.00 96.00 234 THR A CA 1
ATOM 1870 C C . THR A 1 234 ? -7.741 1.847 31.858 1.00 96.00 234 THR A C 1
ATOM 1872 O O . THR A 1 234 ? -7.164 1.927 30.783 1.00 96.00 234 THR A O 1
ATOM 1875 N N . THR A 1 235 ? -7.123 1.403 32.958 1.00 94.88 235 THR A N 1
ATOM 1876 C CA . THR A 1 235 ? -5.698 1.037 32.948 1.00 94.88 235 THR A CA 1
ATOM 1877 C C . THR A 1 235 ? -5.396 -0.077 31.939 1.00 94.88 235 THR A C 1
ATOM 1879 O O . THR A 1 235 ? -4.401 0.004 31.227 1.00 94.88 235 THR A O 1
ATOM 1882 N N . LEU A 1 236 ? -6.242 -1.109 31.840 1.00 94.25 236 LEU A N 1
ATOM 1883 C CA . LEU A 1 236 ? -6.069 -2.168 30.838 1.00 94.25 236 LEU A CA 1
ATOM 1884 C C . LEU A 1 236 ? -6.208 -1.638 29.409 1.00 94.25 236 LEU A C 1
ATOM 1886 O O . LEU A 1 236 ? -5.418 -2.016 28.550 1.00 94.25 236 LEU A O 1
ATOM 1890 N N . GLN A 1 237 ? -7.173 -0.752 29.159 1.00 92.56 237 GLN A N 1
ATOM 1891 C CA . GLN A 1 237 ? -7.342 -0.113 27.855 1.00 92.56 237 GLN A CA 1
ATOM 1892 C C . GLN A 1 237 ? -6.091 0.686 27.476 1.00 92.56 237 GLN A C 1
ATOM 1894 O O . GLN A 1 237 ? -5.553 0.476 26.389 1.00 92.56 237 GLN A O 1
ATOM 1899 N N . ASP A 1 238 ? -5.562 1.488 28.399 1.00 90.56 238 ASP A N 1
ATOM 1900 C CA . ASP A 1 238 ? -4.336 2.268 28.195 1.00 90.56 238 ASP A CA 1
ATOM 1901 C C . ASP A 1 238 ? -3.117 1.372 27.914 1.00 90.56 238 ASP A C 1
ATOM 1903 O O . ASP A 1 238 ? -2.255 1.725 27.114 1.00 90.56 238 ASP A O 1
ATOM 1907 N N . MET A 1 239 ? -3.040 0.183 28.526 1.00 88.88 239 MET A N 1
ATOM 1908 C CA . MET A 1 239 ? -1.977 -0.790 28.232 1.00 88.88 239 MET A CA 1
ATOM 1909 C C . MET A 1 239 ? -2.090 -1.409 26.829 1.00 88.88 239 MET A C 1
ATOM 1911 O O . MET A 1 239 ? -1.081 -1.877 26.302 1.00 88.88 239 MET A O 1
ATOM 1915 N N . THR A 1 240 ? -3.295 -1.455 26.250 1.00 83.12 240 THR A N 1
ATOM 1916 C CA . THR A 1 240 ? -3.567 -2.092 24.946 1.00 83.12 240 THR A CA 1
ATOM 1917 C C . THR A 1 240 ? -3.547 -1.134 23.758 1.00 83.12 240 THR A C 1
ATOM 1919 O O . THR A 1 240 ? -3.313 -1.581 22.639 1.00 83.12 240 THR A O 1
ATOM 1922 N N . VAL A 1 241 ? -3.773 0.165 23.975 1.00 81.50 241 VAL A N 1
ATOM 1923 C CA . VAL A 1 241 ? -3.688 1.192 22.924 1.00 81.50 241 VAL A CA 1
ATOM 1924 C C . VAL A 1 241 ? -2.223 1.602 22.768 1.00 81.50 241 VAL A C 1
ATOM 1926 O O . VAL A 1 241 ? -1.772 2.606 23.313 1.00 81.50 241 VAL A O 1
ATOM 1929 N N . LEU A 1 242 ? -1.453 0.768 22.069 1.00 79.31 242 LEU A N 1
ATOM 1930 C CA . LEU A 1 242 ? -0.063 1.040 21.714 1.00 79.31 242 LEU A CA 1
ATOM 1931 C C . LEU A 1 242 ? 0.049 1.221 20.198 1.00 79.31 242 LEU A C 1
ATOM 1933 O O . LEU A 1 242 ? -0.415 0.377 19.437 1.00 79.31 242 LEU A O 1
ATOM 1937 N N . ASP A 1 243 ? 0.708 2.296 19.766 1.00 76.12 243 ASP A N 1
ATOM 1938 C CA . ASP A 1 243 ? 1.073 2.514 18.361 1.00 76.12 243 ASP A CA 1
ATOM 1939 C C . ASP A 1 243 ? 2.402 1.809 18.032 1.00 76.12 243 ASP A C 1
ATOM 1941 O O . ASP A 1 243 ? 3.391 2.435 17.653 1.00 76.12 243 ASP A O 1
ATOM 1945 N N . ASP A 1 244 ? 2.465 0.493 18.244 1.00 81.75 244 ASP A N 1
ATOM 1946 C CA . ASP A 1 244 ? 3.674 -0.322 18.049 1.00 81.75 244 ASP A CA 1
ATOM 1947 C C . ASP A 1 244 ? 3.699 -1.098 16.717 1.00 81.75 244 ASP A C 1
ATOM 1949 O O . ASP A 1 244 ? 4.499 -2.017 16.536 1.00 81.75 244 ASP A O 1
ATOM 1953 N N . TYR A 1 245 ? 2.856 -0.697 15.762 1.00 86.56 245 TYR A N 1
ATOM 1954 C CA . TYR A 1 245 ? 2.732 -1.313 14.438 1.00 86.56 245 TYR A CA 1
ATOM 1955 C C . TYR A 1 245 ? 3.590 -0.653 13.343 1.00 86.56 245 TYR A C 1
ATOM 1957 O O . TYR A 1 245 ? 3.782 -1.264 12.289 1.00 86.56 245 TYR A O 1
ATOM 1965 N N . ASP A 1 246 ? 4.116 0.565 13.549 1.00 87.88 246 ASP A N 1
ATOM 1966 C CA . ASP A 1 246 ? 4.987 1.215 12.558 1.00 87.88 246 ASP A CA 1
ATOM 1967 C C . ASP A 1 246 ? 6.374 0.553 12.521 1.00 87.88 246 ASP A C 1
ATOM 1969 O O . ASP A 1 246 ? 7.150 0.589 13.478 1.00 87.88 246 ASP A O 1
ATOM 1973 N N . VAL A 1 247 ? 6.699 -0.034 11.370 1.00 88.00 247 VAL A N 1
ATOM 1974 C CA . VAL A 1 247 ? 7.967 -0.725 11.105 1.00 88.00 247 VAL A CA 1
ATOM 1975 C C . VAL A 1 247 ? 8.853 0.015 10.102 1.00 88.00 247 VAL A C 1
ATOM 1977 O O . VAL A 1 247 ? 9.849 -0.551 9.651 1.00 88.00 247 VAL A O 1
ATOM 1980 N N . SER A 1 248 ? 8.537 1.269 9.761 1.00 85.88 248 SER A N 1
ATOM 1981 C CA . SER A 1 248 ? 9.271 2.100 8.793 1.00 85.88 248 SER A CA 1
ATOM 1982 C C . SER A 1 248 ? 10.783 2.134 9.048 1.00 85.88 248 SER A C 1
ATOM 1984 O O . SER A 1 248 ? 11.580 1.988 8.118 1.00 85.88 248 SER A O 1
ATOM 1986 N N . GLN A 1 249 ? 11.191 2.209 10.318 1.00 82.69 249 GLN A N 1
ATOM 1987 C CA . GLN A 1 249 ? 12.596 2.192 10.741 1.00 82.69 249 GLN A CA 1
ATOM 1988 C C . GLN A 1 249 ? 13.348 0.920 10.315 1.00 82.69 249 GLN A C 1
ATOM 1990 O O . GLN A 1 249 ? 14.552 0.975 10.069 1.00 82.69 249 GLN A O 1
ATOM 1995 N N . SER A 1 250 ? 12.652 -0.210 10.152 1.00 83.75 250 SER A N 1
ATOM 1996 C CA . SER A 1 250 ? 13.247 -1.476 9.692 1.00 83.75 250 SER A CA 1
ATOM 1997 C C . SER A 1 250 ? 13.693 -1.433 8.227 1.00 83.75 250 SER A C 1
ATOM 1999 O O . SER A 1 250 ? 14.527 -2.238 7.822 1.00 83.75 250 SER A O 1
ATOM 2001 N N . PHE A 1 251 ? 13.157 -0.498 7.437 1.00 83.69 251 PHE A N 1
ATOM 2002 C CA . PHE A 1 251 ? 13.472 -0.317 6.016 1.00 83.69 251 PHE A CA 1
ATOM 2003 C C . PHE A 1 251 ? 14.409 0.875 5.766 1.00 83.69 251 PHE A C 1
ATOM 2005 O O . PHE A 1 251 ? 14.657 1.249 4.619 1.00 83.69 251 PHE A O 1
ATOM 2012 N N . THR A 1 252 ? 14.964 1.470 6.828 1.00 81.56 252 THR A N 1
ATOM 2013 C CA . THR A 1 252 ? 16.008 2.491 6.697 1.00 81.56 252 THR A CA 1
ATOM 2014 C C . THR A 1 252 ? 17.332 1.822 6.320 1.00 81.56 252 THR A C 1
ATOM 2016 O O . THR A 1 252 ? 17.994 1.165 7.120 1.00 81.56 252 THR A O 1
ATOM 2019 N N . HIS A 1 253 ? 17.730 1.948 5.056 1.00 65.88 253 HIS A N 1
ATOM 2020 C CA . HIS A 1 253 ? 19.046 1.500 4.616 1.00 65.88 253 HIS A CA 1
ATOM 2021 C C . HIS A 1 253 ? 20.095 2.558 4.977 1.00 65.88 253 HIS A C 1
ATOM 2023 O O . HIS A 1 253 ? 20.115 3.645 4.401 1.00 65.88 253 HIS A O 1
ATOM 2029 N N . SER A 1 254 ? 21.004 2.228 5.898 1.00 56.59 254 SER A N 1
ATOM 2030 C CA . SER A 1 254 ? 22.291 2.926 5.986 1.00 56.59 254 SER A CA 1
ATOM 2031 C C . SER A 1 254 ? 23.063 2.694 4.680 1.00 56.59 254 SER A C 1
ATOM 2033 O O . SER A 1 254 ? 23.232 1.538 4.291 1.00 56.59 254 SER A O 1
ATOM 2035 N N . PRO A 1 255 ? 23.582 3.736 4.007 1.00 55.56 255 PRO A N 1
ATOM 2036 C CA . PRO A 1 255 ? 24.381 3.572 2.789 1.00 55.56 255 PRO A CA 1
ATOM 2037 C C . PRO A 1 255 ? 25.773 2.961 3.038 1.00 55.56 255 PRO A C 1
ATOM 2039 O O . PRO A 1 255 ? 26.516 2.734 2.087 1.00 55.56 255 PRO A O 1
ATOM 2042 N N . SER A 1 256 ? 26.146 2.683 4.292 1.00 49.62 256 SER A N 1
ATOM 2043 C CA . SER A 1 256 ? 27.404 2.011 4.617 1.00 49.62 256 SER A CA 1
ATOM 2044 C C . SER A 1 256 ? 27.242 0.496 4.603 1.00 49.62 256 SER A C 1
ATOM 2046 O O . SER A 1 256 ? 26.585 -0.082 5.466 1.00 49.62 256 SER A O 1
ATOM 2048 N N . SER A 1 257 ? 27.953 -0.150 3.683 1.00 51.94 257 SER A N 1
ATOM 2049 C CA . SER A 1 257 ? 28.223 -1.592 3.624 1.00 51.94 257 SER A CA 1
ATOM 2050 C C . SER A 1 257 ? 29.095 -2.108 4.784 1.00 51.94 257 SER A C 1
ATOM 2052 O O . SER A 1 257 ? 29.809 -3.095 4.625 1.00 51.94 257 SER A O 1
ATOM 2054 N N . GLU A 1 258 ? 29.077 -1.453 5.944 1.00 43.44 258 GLU A N 1
ATOM 2055 C CA . GLU A 1 258 ? 29.834 -1.857 7.122 1.00 43.44 258 GLU A CA 1
ATOM 2056 C C . GLU A 1 258 ? 28.933 -1.889 8.354 1.00 43.44 258 GLU A C 1
ATOM 2058 O O . GLU A 1 258 ? 28.352 -0.892 8.771 1.00 43.44 258 GLU A O 1
ATOM 2063 N N . SER A 1 259 ? 28.915 -3.066 8.976 1.00 46.03 259 SER A N 1
ATOM 2064 C CA . SER A 1 259 ? 28.448 -3.320 10.336 1.00 46.03 259 SER A CA 1
ATOM 2065 C C . SER A 1 259 ? 26.931 -3.351 10.548 1.00 46.03 259 SER A C 1
ATOM 2067 O O . SER A 1 259 ? 26.292 -2.448 11.086 1.00 46.03 259 SER A O 1
ATOM 2069 N N . VAL A 1 260 ? 26.389 -4.531 10.252 1.00 48.97 260 VAL A N 1
ATOM 2070 C CA . VAL A 1 260 ? 25.313 -5.183 11.011 1.00 48.97 260 VAL A CA 1
ATOM 2071 C C . VAL A 1 260 ? 25.624 -5.177 12.518 1.00 48.97 260 VAL A C 1
ATOM 2073 O O . VAL A 1 260 ? 26.153 -6.136 13.075 1.00 48.97 260 VAL A O 1
ATOM 2076 N N . LYS A 1 261 ? 25.247 -4.098 13.202 1.00 44.84 261 LYS A N 1
ATOM 2077 C CA . LYS A 1 261 ? 24.760 -4.143 14.583 1.00 44.84 261 LYS A CA 1
ATOM 2078 C C . LYS A 1 261 ? 23.505 -3.290 14.648 1.00 44.84 261 LYS A C 1
ATOM 2080 O O . LYS A 1 261 ? 23.544 -2.069 14.586 1.00 44.84 261 LYS A O 1
ATOM 2085 N N . SER A 1 262 ? 22.382 -3.987 14.713 1.00 46.06 262 SER A N 1
ATOM 2086 C CA . SER A 1 262 ? 21.030 -3.474 14.874 1.00 46.06 262 SER A CA 1
ATOM 2087 C C . SER A 1 262 ? 20.874 -2.723 16.204 1.00 46.06 262 SER A C 1
ATOM 2089 O O . SER A 1 262 ? 20.367 -3.276 17.179 1.00 46.06 262 SER A O 1
ATOM 2091 N N . SER A 1 263 ? 21.293 -1.461 16.251 1.00 45.25 263 SER A N 1
ATOM 2092 C CA . SER A 1 263 ? 21.071 -0.572 17.404 1.00 45.25 263 SER A CA 1
ATOM 2093 C C . SER A 1 263 ? 19.653 0.022 17.447 1.00 45.25 263 SER A C 1
ATOM 2095 O O . SER A 1 263 ? 19.355 0.841 18.303 1.00 45.25 263 SER A O 1
ATOM 2097 N N . VAL A 1 264 ? 18.741 -0.398 16.561 1.00 49.00 264 VAL A N 1
ATOM 2098 C CA . VAL A 1 264 ? 17.325 0.042 16.546 1.00 49.00 264 VAL A CA 1
ATOM 2099 C C . VAL A 1 264 ? 16.442 -0.887 17.401 1.00 49.00 264 VAL A C 1
ATOM 2101 O O . VAL A 1 264 ? 15.259 -1.072 17.152 1.00 49.00 264 VAL A O 1
ATOM 2104 N N . SER A 1 265 ? 17.032 -1.522 18.419 1.00 46.84 265 SER A N 1
ATOM 2105 C CA . SER A 1 265 ? 16.310 -2.358 19.397 1.00 46.84 265 SER A CA 1
ATOM 2106 C C . SER A 1 265 ? 16.209 -1.693 20.774 1.00 46.84 265 SER A C 1
ATOM 2108 O O . SER A 1 265 ? 15.653 -2.282 21.705 1.00 46.84 265 SER A O 1
ATOM 2110 N N . ASP A 1 266 ? 16.774 -0.493 20.934 1.00 46.72 266 ASP A N 1
ATOM 2111 C CA . ASP A 1 266 ? 16.958 0.135 22.239 1.00 46.72 266 ASP A CA 1
ATOM 2112 C C . ASP A 1 266 ? 15.681 0.843 22.705 1.00 46.72 266 ASP A C 1
ATOM 2114 O O . ASP A 1 266 ? 15.478 2.040 22.537 1.00 46.72 266 ASP A O 1
ATOM 2118 N N . GLY A 1 267 ? 14.792 0.054 23.310 1.00 50.97 267 GLY A N 1
ATOM 2119 C CA . GLY A 1 267 ? 13.747 0.552 24.202 1.00 50.97 267 GLY A CA 1
ATOM 2120 C C . GLY A 1 267 ? 12.557 -0.393 24.321 1.00 50.97 267 GLY A C 1
ATOM 2121 O O . GLY A 1 267 ? 12.295 -0.944 25.393 1.00 50.97 267 GLY A O 1
ATOM 2122 N N . TYR A 1 268 ? 11.845 -0.606 23.212 1.00 49.25 268 TYR A N 1
ATOM 2123 C CA . TYR A 1 268 ? 10.533 -1.267 23.222 1.00 49.25 268 TYR A CA 1
ATOM 2124 C C . TYR A 1 268 ? 10.579 -2.793 23.059 1.00 49.25 268 TYR A C 1
ATOM 2126 O O . TYR A 1 268 ? 9.744 -3.485 23.635 1.00 49.25 268 TYR A O 1
ATOM 2134 N N . LEU A 1 269 ? 11.577 -3.331 22.350 1.00 53.59 269 LEU A N 1
ATOM 2135 C CA . LEU A 1 269 ? 11.673 -4.762 22.015 1.00 53.59 269 LEU A CA 1
ATOM 2136 C C . LEU A 1 269 ? 12.708 -5.535 22.848 1.00 53.59 269 LEU A C 1
ATOM 2138 O O . LEU A 1 269 ? 13.062 -6.672 22.524 1.00 53.59 269 LEU A O 1
ATOM 2142 N N . ASN A 1 270 ? 13.198 -4.953 23.946 1.00 57.38 270 ASN A N 1
ATOM 2143 C CA . ASN A 1 270 ? 14.106 -5.664 24.838 1.00 57.38 270 ASN A CA 1
ATOM 2144 C C . ASN A 1 270 ? 13.345 -6.815 25.531 1.00 57.38 270 ASN A C 1
ATOM 2146 O O . ASN A 1 270 ? 12.422 -6.593 26.314 1.00 57.38 270 ASN A O 1
ATOM 2150 N N . LYS A 1 271 ? 13.712 -8.070 25.243 1.00 60.44 271 LYS A N 1
ATOM 2151 C CA . LYS A 1 271 ? 12.987 -9.276 25.705 1.00 60.44 271 LYS A CA 1
ATOM 2152 C C . LYS A 1 271 ? 12.654 -9.284 27.217 1.00 60.44 271 LYS A C 1
ATOM 2154 O O . LYS A 1 271 ? 11.539 -9.685 27.557 1.00 60.44 271 LYS A O 1
ATOM 2159 N N . PRO A 1 272 ? 13.531 -8.815 28.133 1.00 59.03 272 PRO A N 1
ATOM 2160 C CA . PRO A 1 272 ? 13.215 -8.716 29.559 1.00 59.03 272 PRO A CA 1
ATOM 2161 C C . PRO A 1 272 ? 12.177 -7.633 29.908 1.00 59.03 272 PRO A C 1
ATOM 2163 O O . PRO A 1 272 ? 11.390 -7.832 30.834 1.00 59.03 272 PRO A O 1
ATOM 2166 N N . SER A 1 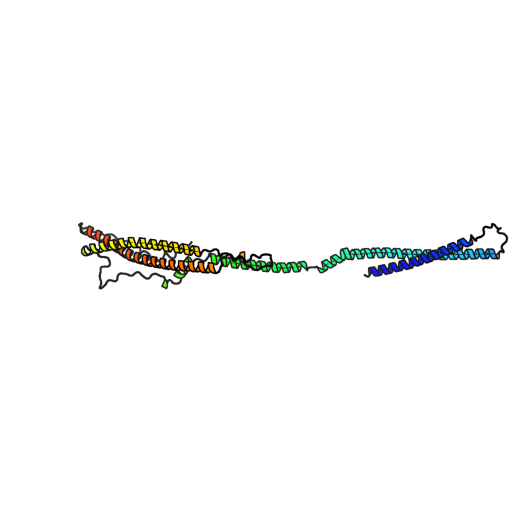273 ? 12.128 -6.504 29.184 1.00 76.19 273 SER A N 1
ATOM 2167 C CA . SER A 1 273 ? 11.146 -5.435 29.441 1.00 76.19 273 SER A CA 1
ATOM 2168 C C . SER A 1 273 ? 9.746 -5.817 28.947 1.00 76.19 273 SER A C 1
ATOM 2170 O O . SER A 1 273 ? 8.760 -5.541 29.632 1.00 76.19 273 SER A O 1
ATOM 2172 N N . LEU A 1 274 ? 9.662 -6.541 27.826 1.00 81.38 274 LEU A N 1
ATOM 2173 C CA . LEU A 1 274 ? 8.424 -7.127 27.297 1.00 81.38 274 LEU A CA 1
ATOM 2174 C C . LEU A 1 274 ? 7.825 -8.176 28.239 1.00 81.38 274 LEU A C 1
ATOM 2176 O O . LEU A 1 274 ? 6.632 -8.128 28.536 1.00 81.38 274 LEU A O 1
ATOM 2180 N N . ALA A 1 275 ? 8.649 -9.096 28.752 1.00 85.69 275 ALA A N 1
ATOM 2181 C CA . ALA A 1 275 ? 8.197 -10.109 29.705 1.00 85.69 275 ALA A CA 1
ATOM 2182 C C . ALA A 1 275 ? 7.629 -9.471 30.983 1.00 85.69 275 ALA A C 1
ATOM 2184 O O . ALA A 1 275 ? 6.558 -9.865 31.447 1.00 85.69 275 ALA A O 1
ATOM 2185 N N . LYS A 1 276 ? 8.299 -8.436 31.510 1.00 88.50 276 LYS A N 1
ATOM 2186 C CA . LYS A 1 276 ? 7.817 -7.679 32.673 1.00 88.50 276 LYS A CA 1
ATOM 2187 C C . LYS A 1 276 ? 6.497 -6.955 32.387 1.00 88.50 276 LYS A C 1
ATOM 2189 O O . LYS A 1 276 ? 5.592 -7.013 33.213 1.00 88.50 276 LYS A O 1
ATOM 2194 N N . ARG A 1 277 ? 6.364 -6.307 31.222 1.00 86.44 277 ARG A N 1
ATOM 2195 C CA . ARG A 1 277 ? 5.117 -5.640 30.806 1.00 86.44 277 ARG A CA 1
ATOM 2196 C C . ARG A 1 277 ? 3.959 -6.635 30.713 1.00 86.44 277 ARG A C 1
ATOM 2198 O O . ARG A 1 277 ? 2.895 -6.376 31.261 1.00 86.44 277 ARG A O 1
ATOM 2205 N N . ARG A 1 278 ? 4.195 -7.795 30.095 1.00 89.38 278 ARG A N 1
ATOM 2206 C CA . ARG A 1 278 ? 3.201 -8.868 29.970 1.00 89.38 278 ARG A CA 1
ATOM 2207 C C . ARG A 1 278 ? 2.774 -9.430 31.328 1.00 89.38 278 ARG A C 1
ATOM 2209 O O . ARG A 1 278 ? 1.587 -9.649 31.534 1.00 89.38 278 ARG A O 1
ATOM 2216 N N . ALA A 1 279 ? 3.714 -9.639 32.251 1.00 93.00 279 ALA A N 1
ATOM 2217 C CA . ALA A 1 279 ? 3.392 -10.088 33.606 1.00 93.00 279 ALA A CA 1
ATOM 2218 C C . ALA A 1 279 ? 2.517 -9.064 34.353 1.00 93.00 279 ALA A C 1
ATOM 2220 O O . ALA A 1 279 ? 1.507 -9.436 34.942 1.00 93.00 279 ALA A O 1
ATOM 2221 N N . ASN A 1 280 ? 2.850 -7.772 34.252 1.00 93.06 280 ASN A N 1
ATOM 2222 C CA . ASN A 1 280 ? 2.057 -6.688 34.839 1.00 93.06 280 ASN A CA 1
ATOM 2223 C C . ASN A 1 280 ? 0.637 -6.608 34.245 1.00 93.06 280 ASN A C 1
ATOM 2225 O O . ASN A 1 280 ? -0.337 -6.426 34.974 1.00 93.06 280 ASN A O 1
ATOM 2229 N N . GLN A 1 281 ? 0.507 -6.784 32.926 1.00 93.00 281 GLN A N 1
ATOM 2230 C CA . GLN A 1 281 ? -0.797 -6.853 32.264 1.00 93.00 281 GLN A CA 1
ATOM 2231 C C . GLN A 1 281 ? -1.628 -8.024 32.806 1.00 93.00 281 GLN A C 1
ATOM 2233 O O . GLN A 1 281 ? -2.775 -7.824 33.190 1.00 93.00 281 GLN A O 1
ATOM 2238 N N . GLN A 1 282 ? -1.044 -9.222 32.908 1.00 95.12 282 GLN A N 1
ATOM 2239 C CA . GLN A 1 282 ? -1.737 -10.405 33.435 1.00 95.12 282 GLN A CA 1
ATOM 2240 C C . GLN A 1 282 ? -2.207 -10.217 34.881 1.00 95.12 282 GLN A C 1
ATOM 2242 O O . GLN A 1 282 ? -3.330 -10.586 35.216 1.00 95.12 282 GLN A O 1
ATOM 2247 N N . GLU A 1 283 ? -1.378 -9.628 35.742 1.00 96.81 283 GLU A N 1
ATOM 2248 C CA . GLU A 1 283 ? -1.764 -9.326 37.123 1.00 96.81 283 GLU A CA 1
ATOM 2249 C C . GLU A 1 283 ? -2.936 -8.332 37.175 1.00 96.81 283 GLU A C 1
ATOM 2251 O O . GLU A 1 283 ? -3.904 -8.532 37.913 1.00 96.81 283 GLU A O 1
ATOM 2256 N N . THR A 1 284 ? -2.898 -7.311 36.316 1.00 96.31 284 THR A N 1
ATOM 2257 C CA . THR A 1 284 ? -3.971 -6.316 36.194 1.00 96.31 284 THR A CA 1
ATOM 2258 C C . THR A 1 284 ? -5.270 -6.947 35.668 1.00 96.31 284 THR A C 1
ATOM 2260 O O . THR A 1 284 ? -6.351 -6.647 36.177 1.00 96.31 284 THR A O 1
ATOM 2263 N N . GLU A 1 285 ? -5.190 -7.867 34.701 1.00 97.06 285 GLU A N 1
ATOM 2264 C CA . GLU A 1 285 ? -6.335 -8.632 34.183 1.00 97.06 285 GLU A CA 1
ATOM 2265 C C . GLU A 1 285 ? -6.962 -9.521 35.266 1.00 97.06 285 GLU A C 1
ATOM 2267 O O . GLU A 1 285 ? -8.186 -9.549 35.422 1.00 97.06 285 GLU A O 1
ATOM 2272 N N . LEU A 1 286 ? -6.142 -10.216 36.060 1.00 97.88 286 LEU A N 1
ATOM 2273 C CA . LEU A 1 286 ? -6.625 -11.028 37.179 1.00 97.88 286 LEU A CA 1
ATOM 2274 C C . LEU A 1 286 ? -7.377 -10.170 38.203 1.00 97.88 286 LEU A C 1
ATOM 2276 O O . LEU A 1 286 ? -8.484 -10.532 38.617 1.00 97.88 286 LEU A O 1
ATOM 2280 N N . PHE A 1 287 ? -6.821 -9.009 38.557 1.00 98.25 287 PHE A N 1
ATOM 2281 C CA . PHE A 1 287 ? -7.476 -8.060 39.454 1.00 98.25 287 PHE A CA 1
ATOM 2282 C C . PHE A 1 287 ? -8.790 -7.517 38.866 1.00 98.25 287 PHE A C 1
ATOM 2284 O O . PHE A 1 287 ? -9.801 -7.446 39.572 1.00 98.25 287 PHE A O 1
ATOM 2291 N N . TYR A 1 288 ? -8.820 -7.218 37.562 1.00 98.38 288 TYR A N 1
ATOM 2292 C CA . TYR A 1 288 ? -10.033 -6.815 36.845 1.00 98.38 288 TYR A CA 1
ATOM 2293 C C . TYR A 1 288 ? -11.141 -7.868 36.964 1.00 98.38 288 TYR A C 1
ATOM 2295 O O . TYR A 1 288 ? -12.259 -7.536 37.366 1.00 98.38 288 TYR A O 1
ATOM 2303 N N . PHE A 1 289 ? -10.848 -9.139 36.667 1.00 98.25 289 PHE A N 1
ATOM 2304 C CA . PHE A 1 289 ? -11.845 -10.213 36.743 1.00 98.25 289 PHE A CA 1
ATOM 2305 C C . PHE A 1 289 ? -12.315 -10.473 38.174 1.00 98.25 289 PHE A C 1
ATOM 2307 O O . PHE A 1 289 ? -13.498 -10.755 38.390 1.00 98.25 289 PHE A O 1
ATOM 2314 N N . GLN A 1 290 ? -11.417 -10.355 39.155 1.00 98.19 290 GLN A N 1
ATOM 2315 C CA . GLN A 1 290 ? -11.770 -10.452 40.567 1.00 98.19 290 GLN A CA 1
ATOM 2316 C C . GLN A 1 290 ? -12.772 -9.359 40.959 1.00 98.19 290 GLN A C 1
ATOM 2318 O O . GLN A 1 290 ? -13.832 -9.669 41.506 1.00 98.19 290 GLN A O 1
ATOM 2323 N N . LYS A 1 291 ? -12.485 -8.095 40.625 1.00 98.31 291 LYS A N 1
ATOM 2324 C CA . LYS A 1 291 ? -13.362 -6.961 40.952 1.00 98.31 291 LYS A CA 1
ATOM 2325 C C . LYS A 1 291 ? -14.667 -6.970 40.162 1.00 98.31 291 LYS A C 1
ATOM 2327 O O . LYS A 1 291 ? -15.715 -6.636 40.710 1.00 98.31 291 LYS A O 1
ATOM 2332 N N . PHE A 1 292 ? -14.641 -7.418 38.908 1.00 98.44 292 PHE A N 1
ATOM 2333 C CA . PHE A 1 292 ? -15.851 -7.581 38.106 1.00 98.44 292 PHE A CA 1
ATOM 2334 C C . PHE A 1 292 ? -16.799 -8.627 38.703 1.00 98.44 292 PHE A C 1
ATOM 2336 O O . PHE A 1 292 ? -18.005 -8.395 38.792 1.00 98.44 292 PHE A O 1
ATOM 2343 N N . ARG A 1 293 ? -16.259 -9.766 39.156 1.00 98.38 293 ARG A N 1
ATOM 2344 C CA . ARG A 1 293 ? -17.038 -10.804 39.845 1.00 98.38 293 ARG A CA 1
ATOM 2345 C C . ARG A 1 293 ? -17.677 -10.262 41.123 1.00 98.38 293 ARG A C 1
ATOM 2347 O O . ARG A 1 293 ? -18.880 -10.430 41.302 1.00 98.38 293 ARG A O 1
ATOM 2354 N N . GLU A 1 294 ? -16.895 -9.583 41.960 1.00 98.25 294 GLU A N 1
ATOM 2355 C CA . GLU A 1 294 ? -17.364 -8.955 43.204 1.00 98.25 294 GLU A CA 1
ATOM 2356 C C . GLU A 1 294 ? -18.512 -7.962 42.933 1.00 98.25 294 GLU A C 1
ATOM 2358 O O . GLU A 1 294 ? -19.566 -8.036 43.566 1.00 98.25 294 GLU A O 1
ATOM 2363 N N . TYR A 1 295 ? -18.365 -7.110 41.910 1.00 98.50 295 TYR A N 1
ATOM 2364 C CA . TYR A 1 295 ? -19.415 -6.186 41.472 1.00 98.50 295 TYR A CA 1
ATOM 2365 C C . TYR A 1 295 ? -20.691 -6.908 41.011 1.00 98.50 295 TYR A C 1
ATOM 2367 O O . TYR A 1 295 ? -21.805 -6.501 41.351 1.00 98.50 295 TYR A O 1
ATOM 2375 N N . LEU A 1 296 ? -20.560 -7.978 40.219 1.00 98.31 296 LEU A N 1
ATOM 2376 C CA . LEU A 1 296 ? -21.715 -8.742 39.745 1.00 98.31 296 LEU A CA 1
ATOM 2377 C C . LEU A 1 296 ? -22.458 -9.420 40.900 1.00 98.31 296 LEU A C 1
ATOM 2379 O O . LEU A 1 296 ? -23.689 -9.421 40.920 1.00 98.31 296 LEU A O 1
ATOM 2383 N N . GLU A 1 297 ? -21.741 -9.978 41.873 1.00 98.06 297 GLU A N 1
ATOM 2384 C CA . GLU A 1 297 ? -22.329 -10.593 43.066 1.00 98.06 297 GLU A CA 1
ATOM 2385 C C . GLU A 1 297 ? -23.089 -9.563 43.916 1.00 98.06 297 GLU A C 1
ATOM 2387 O O . GLU A 1 297 ? -24.252 -9.800 44.276 1.00 98.06 297 GLU A O 1
ATOM 2392 N N . GLY A 1 298 ? -22.490 -8.390 44.149 1.00 98.12 298 GLY A N 1
ATOM 2393 C CA . GLY A 1 298 ? -23.127 -7.267 44.839 1.00 98.12 298 GLY A CA 1
ATOM 2394 C C . GLY A 1 298 ? -24.369 -6.752 44.105 1.00 98.12 298 GLY A C 1
ATOM 2395 O O . GLY A 1 298 ? -25.457 -6.675 44.685 1.00 98.12 298 GLY A O 1
ATOM 2396 N N . SER A 1 299 ? -24.254 -6.494 42.801 1.00 98.31 299 SER A N 1
ATOM 2397 C CA . SER A 1 299 ? -25.359 -6.051 41.936 1.00 98.31 299 SER A CA 1
ATOM 2398 C C . SER A 1 299 ? -26.519 -7.058 41.893 1.00 98.31 299 SER A C 1
ATOM 2400 O O . SER A 1 299 ? -27.697 -6.681 41.977 1.00 98.31 299 SER A O 1
ATOM 2402 N N . ASN A 1 300 ? -26.212 -8.360 41.855 1.00 98.31 300 ASN A N 1
ATOM 2403 C CA . ASN A 1 300 ? -27.209 -9.429 41.908 1.00 98.31 300 ASN A CA 1
ATOM 2404 C C . ASN A 1 300 ? -27.958 -9.451 43.248 1.00 98.31 300 ASN A C 1
ATOM 2406 O O . ASN A 1 300 ? -29.181 -9.630 43.271 1.00 98.31 300 ASN A O 1
ATOM 2410 N N . LEU A 1 301 ? -27.257 -9.269 44.372 1.00 98.25 301 LEU A N 1
ATOM 2411 C CA . LEU A 1 301 ? -27.890 -9.191 45.689 1.00 98.25 301 LEU A CA 1
ATOM 2412 C C . LEU A 1 301 ? -28.772 -7.941 45.812 1.00 98.25 301 LEU A C 1
ATOM 2414 O O . LEU A 1 301 ? -29.916 -8.053 46.258 1.00 98.25 301 LEU A O 1
ATOM 2418 N N . ILE A 1 302 ? -28.283 -6.782 45.361 1.00 98.50 302 ILE A N 1
ATOM 2419 C CA . ILE A 1 302 ? -29.053 -5.530 45.326 1.00 98.50 302 ILE A CA 1
ATOM 2420 C C . ILE A 1 302 ? -30.333 -5.724 44.514 1.00 98.50 302 ILE A C 1
ATOM 2422 O O . ILE A 1 302 ? -31.410 -5.422 45.017 1.00 98.50 302 ILE A O 1
ATOM 2426 N N . SER A 1 303 ? -30.248 -6.297 43.311 1.00 98.38 303 SER A N 1
ATOM 2427 C CA . SER A 1 303 ? -31.412 -6.537 42.447 1.00 98.38 303 SER A CA 1
ATOM 2428 C C . SER A 1 303 ? -32.470 -7.414 43.129 1.00 98.38 303 SER A C 1
ATOM 2430 O O . SER A 1 303 ? -33.662 -7.099 43.098 1.00 98.38 303 SER A O 1
ATOM 2432 N N . LYS A 1 304 ? -32.045 -8.483 43.820 1.00 98.25 304 LYS A N 1
ATOM 2433 C CA . LYS A 1 304 ? -32.944 -9.368 44.586 1.00 98.25 304 LYS A CA 1
ATOM 2434 C C . LYS A 1 304 ? -33.629 -8.640 45.744 1.00 98.25 304 LYS A C 1
ATOM 2436 O O . LYS A 1 304 ? -34.825 -8.828 45.964 1.00 98.25 304 LYS A O 1
ATOM 2441 N N . LEU A 1 305 ? -32.879 -7.856 46.518 1.00 98.44 305 LEU A N 1
ATOM 2442 C CA . LEU A 1 305 ? -33.418 -7.139 47.677 1.00 98.44 305 LEU A CA 1
ATOM 2443 C C . LEU A 1 305 ? -34.297 -5.958 47.255 1.00 98.44 305 LEU A C 1
ATOM 2445 O O . LEU A 1 305 ? -35.336 -5.744 47.874 1.00 98.44 305 LEU A O 1
ATOM 2449 N N . GLN A 1 306 ? -33.930 -5.254 46.183 1.00 98.19 306 GLN A N 1
ATOM 2450 C CA . GLN A 1 306 ? -34.693 -4.141 45.624 1.00 98.19 306 GLN A CA 1
ATOM 2451 C C . GLN A 1 306 ? -36.054 -4.623 45.120 1.00 98.19 306 GLN A C 1
ATOM 2453 O O . GLN A 1 306 ? -37.067 -4.057 45.506 1.00 98.19 306 GLN A O 1
ATOM 2458 N N . ALA A 1 307 ? -36.106 -5.740 44.385 1.00 97.69 307 ALA A N 1
ATOM 2459 C CA . ALA A 1 307 ? -37.374 -6.319 43.939 1.00 97.69 307 ALA A CA 1
ATOM 2460 C C . ALA A 1 307 ? -38.312 -6.675 45.111 1.00 97.69 307 ALA A C 1
ATOM 2462 O O . ALA A 1 307 ? -39.517 -6.432 45.039 1.00 97.69 307 ALA A O 1
ATOM 2463 N N . LYS A 1 308 ? -37.769 -7.220 46.213 1.00 97.56 308 LYS A N 1
ATOM 2464 C CA . LYS A 1 308 ? -38.546 -7.508 47.434 1.00 97.56 308 LYS A CA 1
ATOM 2465 C C . LYS A 1 308 ? -39.014 -6.230 48.129 1.00 97.56 308 LYS A C 1
ATOM 2467 O O . LYS A 1 308 ? -40.161 -6.163 48.558 1.00 97.56 308 LYS A O 1
ATOM 2472 N N . HIS A 1 309 ? -38.129 -5.242 48.248 1.00 97.88 309 HIS A N 1
ATOM 2473 C CA . HIS A 1 309 ? -38.423 -3.943 48.852 1.00 97.88 309 HIS A CA 1
ATOM 2474 C C . HIS A 1 309 ? -39.528 -3.213 48.088 1.00 97.88 309 HIS A C 1
ATOM 2476 O O . HIS A 1 309 ? -40.507 -2.809 48.706 1.00 97.88 309 HIS A O 1
ATOM 2482 N N . ASP A 1 310 ? -39.427 -3.131 46.761 1.00 96.94 310 ASP A N 1
ATOM 2483 C CA . ASP A 1 310 ? -40.395 -2.440 45.906 1.00 96.94 310 ASP A CA 1
ATOM 2484 C C . ASP A 1 310 ? -41.781 -3.091 45.979 1.00 96.94 310 ASP A C 1
ATOM 2486 O O . ASP A 1 310 ? -42.792 -2.396 46.112 1.00 96.94 310 ASP A O 1
ATOM 2490 N N . LEU A 1 311 ? -41.836 -4.429 45.944 1.00 95.62 311 LEU A N 1
ATOM 2491 C CA . LEU A 1 311 ? -43.089 -5.175 46.057 1.00 95.62 311 LEU A CA 1
ATOM 2492 C C . LEU A 1 311 ? -43.757 -4.956 47.423 1.00 95.62 311 LEU A C 1
ATOM 2494 O O . LEU A 1 311 ? -44.957 -4.698 47.491 1.00 95.62 311 LEU A O 1
ATOM 2498 N N . LEU A 1 312 ? -42.975 -5.018 48.503 1.00 95.00 312 LEU A N 1
ATOM 2499 C CA . LEU A 1 312 ? -43.451 -4.814 49.870 1.00 95.00 312 LEU A CA 1
ATOM 2500 C C . LEU A 1 312 ? -43.900 -3.364 50.093 1.00 95.00 312 LEU A C 1
ATOM 2502 O O . LEU A 1 312 ? -44.980 -3.127 50.618 1.00 95.00 312 LEU A O 1
ATOM 2506 N N . LYS A 1 313 ? -43.113 -2.386 49.634 1.00 94.06 313 LYS A N 1
ATOM 2507 C CA . LYS A 1 313 ? -43.443 -0.958 49.713 1.00 94.06 313 LYS A CA 1
ATOM 2508 C C . LYS A 1 313 ? -44.765 -0.656 49.012 1.00 94.06 313 LYS A C 1
ATOM 2510 O O . LYS A 1 313 ? -45.579 0.092 49.549 1.00 94.06 313 LYS A O 1
ATOM 2515 N N . LYS A 1 314 ? -44.984 -1.252 47.836 1.00 92.12 314 LYS A N 1
ATOM 2516 C CA . LYS A 1 314 ? -46.239 -1.127 47.094 1.00 92.12 314 LYS A CA 1
ATOM 2517 C C . LYS A 1 314 ? -47.420 -1.710 47.879 1.00 92.12 314 LYS A C 1
ATOM 2519 O O . LYS A 1 314 ? -48.412 -1.014 48.061 1.00 92.12 314 LYS A O 1
ATOM 2524 N N . ALA A 1 315 ? -47.288 -2.933 48.393 1.00 89.62 315 ALA A N 1
ATOM 2525 C CA . ALA A 1 315 ? -48.346 -3.585 49.168 1.00 89.62 315 ALA A CA 1
ATOM 2526 C C . ALA A 1 315 ? -48.704 -2.818 50.457 1.00 89.62 315 ALA A C 1
ATOM 2528 O O . ALA A 1 315 ? -49.877 -2.675 50.792 1.00 89.62 315 ALA A O 1
ATOM 2529 N N . MET A 1 316 ? -47.704 -2.263 51.149 1.00 86.50 316 MET A N 1
ATOM 2530 C CA . MET A 1 316 ? -47.903 -1.453 52.358 1.00 86.50 316 MET A CA 1
ATOM 2531 C C . MET A 1 316 ? -48.633 -0.133 52.069 1.00 86.50 316 MET A C 1
ATOM 2533 O O . MET A 1 316 ? -49.452 0.302 52.876 1.00 86.50 316 MET A O 1
ATOM 2537 N N . ALA A 1 317 ? -48.362 0.495 50.919 1.00 83.94 317 ALA A N 1
ATOM 2538 C CA . ALA A 1 317 ? -49.066 1.703 50.489 1.00 83.94 317 ALA A CA 1
ATOM 2539 C C . ALA A 1 317 ? -50.530 1.415 50.107 1.00 83.94 317 ALA A C 1
ATOM 2541 O O . ALA A 1 317 ? -51.416 2.197 50.439 1.00 83.94 317 ALA A O 1
ATOM 2542 N N . GLU A 1 318 ? -50.795 0.283 49.448 1.00 77.06 318 GLU A N 1
ATOM 2543 C CA . GLU A 1 318 ? -52.151 -0.139 49.069 1.00 77.06 318 GLU A CA 1
ATOM 2544 C C . GLU A 1 318 ? -52.994 -0.544 50.298 1.00 77.06 318 GLU A C 1
ATOM 2546 O O . GLU A 1 318 ? -54.161 -0.160 50.378 1.00 77.06 318 GLU A O 1
ATOM 2551 N N . GLY A 1 319 ? -52.396 -1.203 51.300 1.00 64.31 319 GLY A N 1
ATOM 2552 C CA . GLY A 1 319 ? -53.061 -1.566 52.563 1.00 64.31 319 GLY A CA 1
ATOM 2553 C C . GLY A 1 319 ? -53.504 -0.366 53.417 1.00 64.31 319 GLY A C 1
ATOM 2554 O O . GLY A 1 319 ? -54.586 -0.378 54.004 1.00 64.31 319 GLY A O 1
ATOM 2555 N N . GLN A 1 320 ? -52.721 0.721 53.431 1.00 58.06 320 GLN A N 1
ATOM 2556 C CA . GLN A 1 320 ? -53.084 1.963 54.135 1.00 58.06 320 GLN A CA 1
ATOM 2557 C C . GLN A 1 320 ? -54.280 2.691 53.492 1.00 58.06 320 GLN A C 1
ATOM 2559 O O . GLN A 1 320 ? -55.071 3.334 54.189 1.00 58.06 320 GLN A O 1
ATOM 2564 N N . ILE A 1 321 ? -54.443 2.584 52.170 1.00 57.44 321 ILE A N 1
ATOM 2565 C CA . ILE A 1 321 ? -55.573 3.178 51.436 1.00 57.44 321 ILE A CA 1
ATOM 2566 C C . ILE A 1 321 ? -56.867 2.394 51.710 1.00 57.44 321 ILE A C 1
ATOM 2568 O O . ILE A 1 321 ? -57.932 2.988 51.869 1.00 57.44 321 ILE A O 1
ATOM 2572 N N . THR A 1 322 ? -56.796 1.066 51.820 1.00 52.66 322 THR A N 1
ATOM 2573 C CA . THR A 1 322 ? -57.967 0.237 52.149 1.00 52.66 322 THR A CA 1
ATOM 2574 C C . THR A 1 322 ? -58.436 0.412 53.594 1.00 52.66 322 THR A C 1
ATOM 2576 O O . THR A 1 322 ? -59.644 0.481 53.828 1.00 52.66 322 THR A O 1
ATOM 2579 N N . ASP A 1 323 ? -57.520 0.586 54.551 1.00 46.44 323 ASP A N 1
ATOM 2580 C CA . ASP A 1 323 ? -57.886 0.812 55.956 1.00 46.44 323 ASP A CA 1
ATOM 2581 C C . ASP A 1 323 ? -58.511 2.200 56.188 1.00 46.44 323 ASP A C 1
ATOM 2583 O O . ASP A 1 323 ? -59.497 2.316 56.924 1.00 46.44 323 ASP A O 1
ATOM 2587 N N . THR A 1 324 ? -58.023 3.238 55.499 1.00 43.69 324 THR A N 1
ATOM 2588 C CA . THR A 1 324 ? -58.581 4.606 55.571 1.00 43.69 324 THR A CA 1
ATOM 2589 C C . THR A 1 324 ? -59.952 4.734 54.900 1.00 43.69 324 THR A C 1
ATOM 2591 O O . THR A 1 324 ? -60.800 5.497 55.367 1.00 43.69 324 THR A O 1
ATOM 2594 N N . LEU A 1 325 ? -60.226 3.951 53.852 1.00 42.12 325 LEU A N 1
ATOM 2595 C CA . LEU A 1 325 ? -61.551 3.889 53.225 1.00 42.12 325 LEU A CA 1
ATOM 2596 C C . LEU A 1 325 ? -62.558 3.055 54.039 1.00 42.12 325 LEU A C 1
ATOM 2598 O O . LEU A 1 325 ? -63.755 3.319 53.961 1.00 42.12 325 LEU A O 1
ATOM 2602 N N . SER A 1 326 ? -62.105 2.102 54.863 1.00 40.69 326 SER A N 1
ATOM 2603 C CA . SER A 1 326 ? -62.994 1.276 55.701 1.00 40.69 326 SER A CA 1
ATOM 2604 C C . SER A 1 326 ? -63.567 2.008 56.928 1.00 40.69 326 SER A C 1
ATOM 2606 O O . SER A 1 326 ? -64.597 1.600 57.466 1.00 40.69 326 SER A O 1
ATOM 2608 N N . THR A 1 327 ? -62.956 3.125 57.345 1.00 40.12 327 THR A N 1
ATOM 2609 C CA . THR A 1 327 ? -63.399 3.939 58.495 1.00 40.12 327 THR A CA 1
ATOM 2610 C C . THR A 1 327 ? -64.249 5.161 58.121 1.00 40.12 327 THR A C 1
ATOM 2612 O O . THR A 1 327 ? -64.724 5.863 59.014 1.00 40.12 327 THR A O 1
ATOM 2615 N N . SER A 1 328 ? -64.550 5.392 56.834 1.00 33.31 328 SER A N 1
ATOM 2616 C CA . SER A 1 328 ? -65.498 6.433 56.402 1.00 33.31 328 SER A CA 1
ATOM 2617 C C . SER A 1 328 ? -66.668 5.836 55.605 1.00 33.31 328 SER A C 1
ATOM 2619 O O . SER A 1 328 ? -66.512 5.209 54.564 1.00 33.31 328 SER A O 1
ATOM 2621 N N . ARG A 1 329 ? -67.874 5.976 56.163 1.00 36.38 329 ARG A N 1
ATOM 2622 C CA . ARG A 1 329 ? -69.145 5.422 55.667 1.00 36.38 329 ARG A CA 1
ATOM 2623 C C . ARG A 1 329 ? -69.471 5.824 54.219 1.00 36.38 329 ARG A C 1
ATOM 2625 O O . ARG A 1 329 ? -69.320 6.983 53.855 1.00 36.38 329 ARG A O 1
ATOM 2632 N N . GLY A 1 330 ? -70.225 4.955 53.537 1.00 31.86 330 GLY A N 1
ATOM 2633 C CA . GLY A 1 330 ? -71.444 5.398 52.845 1.00 31.86 330 GLY A CA 1
ATOM 2634 C C . GLY A 1 330 ? -71.561 5.063 51.357 1.00 31.86 330 GLY A C 1
ATOM 2635 O O . GLY A 1 330 ? -70.749 5.471 50.539 1.00 31.86 330 GLY A O 1
ATOM 2636 N N . ARG A 1 331 ? -72.662 4.369 51.029 1.00 39.88 331 ARG A N 1
ATOM 2637 C CA . ARG A 1 331 ? -73.327 4.270 49.715 1.00 39.88 331 ARG A CA 1
ATOM 2638 C C . ARG A 1 331 ? -72.875 5.322 48.687 1.00 39.88 331 ARG A C 1
ATOM 2640 O O . ARG A 1 331 ? -73.166 6.501 48.874 1.00 39.88 331 ARG A O 1
ATOM 2647 N N . LYS A 1 332 ? -72.432 4.862 47.511 1.00 30.19 332 LYS A N 1
ATOM 2648 C CA . LYS A 1 332 ? -72.990 5.309 46.221 1.00 30.19 332 LYS A CA 1
ATOM 2649 C C . LYS A 1 332 ? -72.590 4.388 45.068 1.00 30.19 332 LYS A C 1
ATOM 2651 O O . LYS A 1 332 ? -71.426 4.089 44.842 1.00 30.19 332 LYS A O 1
ATOM 2656 N N . ASN A 1 333 ? -73.626 3.966 44.355 1.00 36.12 333 ASN A N 1
ATOM 2657 C CA . ASN A 1 333 ? -73.600 3.267 43.083 1.00 36.12 333 ASN A CA 1
ATOM 2658 C C . ASN A 1 333 ? -73.148 4.252 41.988 1.00 36.12 333 ASN A C 1
ATOM 2660 O O . ASN A 1 333 ? -73.705 5.347 41.924 1.00 36.12 333 ASN A O 1
ATOM 2664 N N . SER A 1 334 ? -72.206 3.880 41.116 1.00 29.33 334 SER A N 1
ATOM 2665 C CA . SER A 1 334 ? -72.120 4.466 39.768 1.00 29.33 334 SER A CA 1
ATOM 2666 C C . SER A 1 334 ? -71.253 3.624 38.832 1.00 29.33 334 SER A C 1
ATOM 2668 O O . SER A 1 334 ? -70.109 3.294 39.130 1.00 29.33 334 SER A O 1
ATOM 2670 N N . HIS A 1 335 ? -71.844 3.287 37.686 1.00 37.69 335 HIS A N 1
ATOM 2671 C CA . HIS A 1 335 ? -71.184 2.754 36.504 1.00 37.69 335 HIS A CA 1
ATOM 2672 C C . HIS A 1 335 ? -70.079 3.689 35.999 1.00 37.69 335 HIS A C 1
ATOM 2674 O O . HIS A 1 335 ? -70.314 4.885 35.830 1.00 37.69 335 HIS A O 1
ATOM 2680 N N . SER A 1 336 ? -68.934 3.130 35.605 1.00 26.25 336 SER A N 1
ATOM 2681 C CA . SER A 1 336 ? -68.109 3.715 34.549 1.00 26.25 336 SER A CA 1
ATOM 2682 C C . SER A 1 336 ? -67.303 2.634 33.820 1.00 26.25 336 SER A C 1
ATOM 2684 O O . SER A 1 336 ? -67.100 1.523 34.304 1.00 26.25 336 SER A O 1
ATOM 2686 N N . LYS A 1 337 ? -67.001 2.951 32.566 1.00 27.95 337 LYS A N 1
ATOM 2687 C CA . LYS A 1 337 ? -66.763 2.058 31.436 1.00 27.95 337 LYS A CA 1
ATOM 2688 C C . LYS A 1 337 ? -65.408 1.353 31.488 1.00 27.95 337 LYS A C 1
ATOM 2690 O O . LYS A 1 337 ? -64.400 1.940 31.868 1.00 27.95 337 LYS A O 1
ATOM 2695 N N . HIS A 1 338 ? -65.389 0.131 30.954 1.00 33.97 338 HIS A N 1
ATOM 2696 C CA . HIS A 1 338 ? -64.185 -0.516 30.443 1.00 33.97 338 HIS A CA 1
ATOM 2697 C C . HIS A 1 338 ? -63.427 0.436 29.509 1.00 33.97 338 HIS A C 1
ATOM 2699 O O . HIS A 1 338 ? -63.897 0.750 28.417 1.00 33.97 338 HIS A O 1
ATOM 2705 N N . GLN A 1 339 ? -62.234 0.852 29.929 1.00 25.16 339 GLN A N 1
ATOM 2706 C CA . GLN A 1 339 ? -61.222 1.403 29.044 1.00 25.16 339 GLN A CA 1
ATOM 2707 C C . GLN A 1 339 ? -60.028 0.451 29.085 1.00 25.16 339 GLN A C 1
ATOM 2709 O O . GLN A 1 339 ? -59.335 0.302 30.091 1.00 25.16 339 GLN A O 1
ATOM 2714 N N . THR A 1 340 ? -59.876 -0.280 27.986 1.00 26.83 340 THR A N 1
ATOM 2715 C CA . THR A 1 340 ? -58.786 -1.205 27.691 1.00 26.83 340 THR A CA 1
ATOM 2716 C C . THR A 1 340 ? -57.445 -0.515 27.892 1.00 26.83 340 THR A C 1
ATOM 2718 O O . THR A 1 340 ? -57.057 0.364 27.123 1.00 26.83 340 THR A O 1
ATOM 2721 N N . ARG A 1 341 ? -56.742 -0.924 28.949 1.00 26.91 341 ARG A N 1
ATOM 2722 C CA . ARG A 1 341 ? -55.374 -0.514 29.241 1.00 26.91 341 ARG A CA 1
ATOM 2723 C C . ARG A 1 341 ? -54.476 -1.062 28.137 1.00 26.91 341 ARG A C 1
ATOM 2725 O O . ARG A 1 341 ? -54.434 -2.267 27.896 1.00 26.91 341 ARG A O 1
ATOM 2732 N N . THR A 1 342 ? -53.809 -0.140 27.460 1.00 26.61 342 THR A N 1
ATOM 2733 C CA . THR A 1 342 ? -52.775 -0.333 26.449 1.00 26.61 342 THR A CA 1
ATOM 2734 C C . THR A 1 342 ? -51.900 -1.529 26.803 1.00 26.61 342 THR A C 1
ATOM 2736 O O . THR A 1 342 ? -51.182 -1.513 27.805 1.00 26.61 342 THR A O 1
ATOM 2739 N N . GLN A 1 343 ? -51.976 -2.578 25.981 1.00 27.47 343 GLN A N 1
ATOM 2740 C CA . GLN A 1 343 ? -50.993 -3.647 26.004 1.00 27.47 343 GLN A CA 1
ATOM 2741 C C . GLN A 1 343 ? -49.617 -3.017 25.779 1.00 27.47 343 GLN A C 1
ATOM 2743 O O . GLN A 1 343 ? -49.325 -2.490 24.703 1.00 27.47 343 GLN A O 1
ATOM 2748 N N . LEU A 1 344 ? -48.775 -3.056 26.809 1.00 26.33 344 LEU A N 1
ATOM 2749 C CA . LEU A 1 344 ? -47.336 -2.933 26.646 1.00 26.33 344 LEU A CA 1
ATOM 2750 C C . LEU A 1 344 ? -46.915 -4.082 25.733 1.00 26.33 344 LEU A C 1
ATOM 2752 O O . LEU A 1 344 ? -46.867 -5.238 26.154 1.00 26.33 344 LEU A O 1
ATOM 2756 N N . LYS A 1 345 ? -46.692 -3.743 24.459 1.00 27.86 345 LYS A N 1
ATOM 2757 C CA . LYS A 1 345 ? -46.112 -4.631 23.454 1.00 27.86 345 LYS A CA 1
ATOM 2758 C C . LYS A 1 345 ? -44.896 -5.330 24.078 1.00 27.86 345 LYS A C 1
ATOM 2760 O O . LYS A 1 345 ? -44.092 -4.653 24.728 1.00 27.86 345 LYS A O 1
ATOM 2765 N N . PRO A 1 346 ? -44.750 -6.655 23.909 1.00 31.25 346 PRO A N 1
ATOM 2766 C CA . PRO A 1 346 ? -43.593 -7.367 24.422 1.00 31.25 346 PRO A CA 1
ATOM 2767 C C . PRO A 1 346 ? -42.322 -6.731 23.855 1.00 31.25 346 PRO A C 1
ATOM 2769 O O . PRO A 1 346 ? -42.338 -6.183 22.754 1.00 31.25 346 PRO A O 1
ATOM 2772 N N . PHE A 1 347 ? -41.250 -6.788 24.644 1.00 32.81 347 PHE A N 1
ATOM 2773 C CA . PHE A 1 347 ? -39.902 -6.234 24.459 1.00 32.81 347 PHE A CA 1
ATOM 2774 C C . PHE A 1 347 ? -39.165 -6.694 23.169 1.00 32.81 347 PHE A C 1
ATOM 2776 O O . PHE A 1 347 ? -37.968 -6.948 23.186 1.00 32.81 347 PHE A O 1
ATOM 2783 N N . LEU A 1 348 ? -39.849 -6.787 22.027 1.00 35.00 348 LEU A N 1
ATOM 2784 C CA . LEU A 1 348 ? -39.289 -7.099 20.711 1.00 35.00 348 LEU A CA 1
ATOM 2785 C C . LEU A 1 348 ? -38.788 -5.858 19.948 1.00 35.00 348 LEU A C 1
ATOM 2787 O O . LEU A 1 348 ? -38.118 -6.008 18.932 1.00 35.00 348 LEU A O 1
ATOM 2791 N N . CYS A 1 349 ? -39.078 -4.631 20.399 1.00 33.09 349 CYS A N 1
ATOM 2792 C CA . CYS A 1 349 ? -38.774 -3.424 19.614 1.00 33.09 349 CYS A CA 1
ATOM 2793 C C . CYS A 1 349 ? -37.483 -2.676 19.983 1.00 33.09 349 CYS A C 1
ATOM 2795 O O . CYS A 1 349 ? -37.120 -1.760 19.254 1.00 33.09 349 CYS A O 1
ATOM 2797 N N . TRP A 1 350 ? -36.749 -3.050 21.037 1.00 32.12 350 TRP A N 1
ATOM 2798 C CA . TRP A 1 350 ? -35.512 -2.330 21.399 1.00 32.12 350 TRP A CA 1
ATOM 2799 C C . TRP A 1 350 ? -34.235 -2.836 20.713 1.00 32.12 350 TRP A C 1
ATOM 2801 O O . TRP A 1 350 ? -33.190 -2.215 20.851 1.00 32.12 350 TRP A O 1
ATOM 2811 N N . TRP A 1 351 ? -34.316 -3.902 19.912 1.00 36.22 351 TRP A N 1
ATOM 2812 C CA . TRP A 1 351 ? -33.157 -4.449 19.190 1.00 36.22 351 TRP A CA 1
ATOM 2813 C C . TRP A 1 351 ? -33.148 -4.160 17.682 1.00 36.22 351 TRP A C 1
ATOM 2815 O O . TRP A 1 351 ? -32.171 -4.474 17.015 1.00 36.22 351 TRP A O 1
ATOM 2825 N N . ARG A 1 352 ? -34.196 -3.525 17.132 1.00 32.69 352 ARG A N 1
ATOM 2826 C CA . ARG A 1 352 ? -34.265 -3.130 15.706 1.00 32.69 352 ARG A CA 1
ATOM 2827 C C . ARG A 1 352 ? -34.071 -1.635 15.435 1.00 32.69 352 ARG A C 1
ATOM 2829 O O . ARG A 1 352 ? -33.969 -1.258 14.277 1.00 32.69 352 ARG A O 1
ATOM 2836 N N . ALA A 1 353 ? -34.011 -0.791 16.465 1.00 35.00 353 ALA A N 1
ATOM 2837 C CA . ALA A 1 353 ? -33.908 0.662 16.289 1.00 35.00 353 ALA A CA 1
ATOM 2838 C C . ALA A 1 353 ? -32.462 1.196 16.220 1.00 35.00 353 ALA A C 1
ATOM 2840 O O . ALA A 1 353 ? -32.279 2.378 15.974 1.00 35.00 353 ALA A O 1
ATOM 2841 N N . ALA A 1 354 ? -31.442 0.348 16.401 1.00 34.66 354 ALA A N 1
ATOM 2842 C CA . ALA A 1 354 ? -30.030 0.752 16.361 1.00 34.66 354 ALA A CA 1
ATOM 2843 C C . ALA A 1 354 ? -29.299 0.351 15.059 1.00 34.66 354 ALA A C 1
ATOM 2845 O O . ALA A 1 354 ? -28.077 0.395 15.008 1.00 34.66 354 ALA A O 1
ATOM 2846 N N . SER A 1 355 ? -30.027 -0.055 14.012 1.00 35.28 355 SER A N 1
ATOM 2847 C CA . SER A 1 355 ? -29.451 -0.415 12.699 1.00 35.28 355 SER A CA 1
ATOM 2848 C C . SER A 1 355 ? -30.008 0.422 11.542 1.00 35.28 355 SER A C 1
ATOM 2850 O O . SER A 1 355 ? -29.961 -0.010 10.395 1.00 35.28 355 SER A O 1
ATOM 2852 N N . ALA A 1 356 ? -30.556 1.603 11.832 1.00 38.25 356 ALA A N 1
ATOM 2853 C CA . ALA A 1 356 ? -31.005 2.554 10.819 1.00 38.25 356 ALA A CA 1
ATOM 2854 C C . ALA A 1 356 ? -30.602 3.981 11.211 1.00 38.25 356 ALA A C 1
ATOM 2856 O O . ALA A 1 356 ? -31.442 4.768 11.636 1.00 38.25 356 ALA A O 1
ATOM 2857 N N . THR A 1 357 ? -29.310 4.267 11.074 1.00 35.94 357 THR A N 1
ATOM 2858 C CA . THR A 1 357 ? -28.738 5.582 10.744 1.00 35.94 357 THR A CA 1
ATOM 2859 C C . THR A 1 357 ? -27.399 5.343 10.090 1.00 35.94 357 THR A C 1
ATOM 2861 O O . THR A 1 357 ? -26.620 4.571 10.698 1.00 35.94 357 THR A O 1
#

Secondary structure (DSSP, 8-state):
-HHHHHHHHHHHHHHHHHHHHHHHHHHHHHHHHHHHHTT--S------TT-S-HHHHHHHHHHHHHHHHHHHHHHHHHHHHHHHHHHHHHHHHHHHHHHHHHHHHIIIIIHHHHHHHHHTTHHHHHHHHHHHHHHHHHHHHHHHHHHHHHHHHHHHT--HHHHHHHHHHH-HHHHSPPPPP----STT----S----HHHHHHHHHHHHHHHHHHHHHHHHHHHHHHHHHHHHHHHHHHH-------GGGG---S-SS-----TTSSS--HHHHHHHHHHHHHHHHHHHHHHHHHHHHHHHHHHHHHHHHHHHHHHHHHHHHHHHHTS------------------S-SSSSTTS--

InterPro domains:
  IPR027267 AH/BAR domain superfamily [G3DSA:1.20.1270.60] (1-192)
  IPR027267 AH/BAR domain superfamily [SSF103657] (2-186)
  IPR031160 F-BAR domain [PS51741] (1-163)
  IPR051627 SLIT-ROBO Rho GTPase-activating [PTHR14166] (1-342)

pLDDT: mean 81.85, std 22.66, range [25.16, 98.81]

Sequence (357 aa):
MKLLNELYTVMKTYHMYHTETLNAETKLRDAERQVGVGRTGPGGGVEPLFGMRIEERHQRRNAARKMEKMREKRKAKYSENKLKSLKARNEYLLTMEATNSCVFKYYIHDLPDIIDCCDLGYHSSLSRALKTYLSAELSLEASRRTGLEVLEGAVEGLDPARDRQRLLGLYPTAFCPPPRFSFQPHMGDPVTQIAAQPQVQAELTSRLQQLQSRLSTLKIENEEVKKTWGATLTTLQDMTVLDDYDVSQSFTHSPSSESVKSSVSDGYLNKPSLAKRRANQQETELFYFQKFREYLEGSNLISKLQAKHDLLKKAMAEGQITDTLSTSRGRKNSHSKHQTRTQLKPFLCWWRAASAT

Foldseek 3Di:
DVLVVVLVVLVVQLVVLVVQLVVLVVVLVVLVVVLVCLVDPPDPDPDDPPDDDPVVVVVSVVVNVVSVVVNVVSVVSSVVSVVSSVVSVVVSVVSVVVSVVVVCCCVPPVVVVVVCVVCPCVCVVVVVVVVVVVVVVVVVVVVVVVVVVVVVVVVVVDDPVVVVLVVCVVCVVVNPDDDDDADDDDPPPPDRADDCDPVCVVVLVVLLVVLVVVLVVLVVVLVVLVVVLVVLVVVLVVLVPDPPPDPVVVPDDDPDPDDPDPPVCPDDNDPVVVVVSVVVSVVSVVVNVVSVVVSVVSVVVSVVSVVVSVRSVVNSVVNVVVVVVVPDDDDDDDDDDDDDDDPPDPPPPPSPPPPDD